Protein AF-A0A3M9YNF3-F1 (afdb_monomer)

Structure (mmCIF, N/CA/C/O backbone):
data_AF-A0A3M9YNF3-F1
#
_entry.id   AF-A0A3M9YNF3-F1
#
loop_
_atom_site.group_PDB
_atom_site.id
_atom_site.type_symbol
_atom_site.label_atom_id
_atom_site.label_alt_id
_atom_site.label_comp_id
_atom_site.label_asym_id
_atom_site.label_entity_id
_atom_site.label_seq_id
_atom_site.pdbx_PDB_ins_code
_atom_site.Cartn_x
_atom_site.Cartn_y
_atom_site.Cartn_z
_atom_site.occupancy
_atom_site.B_iso_or_equiv
_atom_site.auth_seq_id
_atom_site.auth_comp_id
_atom_site.auth_asym_id
_atom_site.auth_atom_id
_atom_site.pdbx_PDB_model_num
ATOM 1 N N . MET A 1 1 ? -78.420 5.207 16.777 1.00 39.03 1 MET A N 1
ATOM 2 C CA . MET A 1 1 ? -77.480 5.204 17.920 1.00 39.03 1 MET A CA 1
ATOM 3 C C . MET A 1 1 ? -76.062 5.401 17.390 1.00 39.03 1 MET A C 1
ATOM 5 O O . MET A 1 1 ? -75.623 4.588 16.599 1.00 39.03 1 MET A O 1
ATOM 9 N N . ARG A 1 2 ? -75.424 6.505 17.812 1.00 37.66 2 ARG A N 1
ATOM 10 C CA . ARG A 1 2 ? -73.983 6.854 17.817 1.00 37.66 2 ARG A CA 1
ATOM 11 C C . ARG A 1 2 ? -73.123 6.666 16.550 1.00 37.66 2 ARG A C 1
ATOM 13 O O . ARG A 1 2 ? -72.632 5.590 16.245 1.00 37.66 2 ARG A O 1
ATOM 20 N N . THR A 1 3 ? -72.827 7.816 15.950 1.00 47.62 3 THR A N 1
ATOM 21 C CA . THR A 1 3 ? -71.655 8.187 15.143 1.00 47.62 3 THR A CA 1
ATOM 22 C C . THR A 1 3 ? -70.343 8.192 15.949 1.00 47.62 3 THR A C 1
ATOM 24 O O . THR A 1 3 ? -70.351 8.552 17.128 1.00 47.62 3 THR A O 1
ATOM 27 N N . ARG A 1 4 ? -69.197 7.920 15.299 1.00 45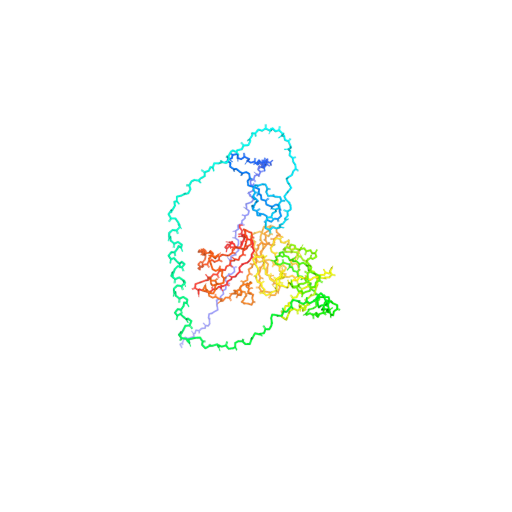.28 4 ARG A N 1
ATOM 28 C CA . ARG A 1 4 ? -67.882 8.474 15.684 1.00 45.28 4 ARG A CA 1
ATOM 29 C C . ARG A 1 4 ? -66.936 8.578 14.481 1.00 45.28 4 ARG A C 1
ATOM 31 O O . ARG A 1 4 ? -66.790 7.640 13.710 1.00 45.28 4 ARG A O 1
ATOM 38 N N . THR A 1 5 ? -66.348 9.761 14.358 1.00 50.41 5 THR A N 1
ATOM 39 C CA . THR A 1 5 ? -65.489 10.282 13.292 1.00 50.41 5 THR A CA 1
ATOM 40 C C . THR A 1 5 ? -64.011 10.302 13.694 1.00 50.41 5 THR A C 1
ATOM 42 O O . THR A 1 5 ? -63.682 10.297 14.878 1.00 50.41 5 THR A O 1
ATOM 45 N N . ASN A 1 6 ? -63.169 10.380 12.658 1.00 47.41 6 ASN A N 1
ATOM 46 C CA . ASN A 1 6 ? -61.719 10.599 12.592 1.00 47.41 6 ASN A CA 1
ATOM 47 C C . ASN A 1 6 ? -61.090 11.498 13.673 1.00 47.41 6 ASN A C 1
ATOM 49 O O . ASN A 1 6 ? -61.592 12.584 13.959 1.00 47.41 6 ASN A O 1
ATOM 53 N N . GLY A 1 7 ? -59.914 11.082 14.160 1.00 45.12 7 GLY A N 1
ATOM 54 C CA . GLY A 1 7 ? -58.980 11.890 14.946 1.00 45.12 7 GLY A CA 1
ATOM 55 C C . GLY A 1 7 ? -57.743 12.255 14.122 1.00 45.12 7 GLY A C 1
ATOM 56 O O . GLY A 1 7 ? -56.974 11.383 13.731 1.00 45.12 7 GLY A O 1
ATOM 57 N N . LYS A 1 8 ? -57.588 13.554 13.864 1.00 41.47 8 LYS A N 1
ATOM 58 C CA . LYS A 1 8 ? -56.429 14.228 13.269 1.00 41.47 8 LYS A CA 1
ATOM 59 C C . LYS A 1 8 ? -55.709 14.919 14.433 1.00 41.47 8 LYS A C 1
ATOM 61 O O . LYS A 1 8 ? -56.362 15.643 15.179 1.00 41.47 8 LYS A O 1
ATOM 66 N N . SER A 1 9 ? -54.426 14.645 14.646 1.00 55.34 9 SER A N 1
ATOM 67 C CA . SER A 1 9 ? -53.629 15.269 15.708 1.00 55.34 9 SER A CA 1
ATOM 68 C C . SER A 1 9 ? -52.920 16.511 15.173 1.00 55.34 9 SER A C 1
ATOM 70 O O . SER A 1 9 ? -52.020 16.401 14.340 1.00 55.34 9 SER A O 1
ATOM 72 N N . ASP A 1 10 ? -53.359 17.669 15.661 1.00 50.41 10 ASP A N 1
ATOM 73 C CA . ASP A 1 10 ? -52.737 18.979 15.481 1.00 50.41 10 ASP A CA 1
ATOM 74 C C . ASP A 1 10 ? -51.466 19.111 16.340 1.00 50.41 10 ASP A C 1
ATOM 76 O O . ASP A 1 10 ? -51.449 18.731 17.513 1.00 50.41 10 ASP A O 1
ATOM 80 N N . CYS A 1 11 ? -50.411 19.687 15.758 1.00 45.88 11 CYS A N 1
ATOM 81 C CA . CYS A 1 11 ? -49.215 20.139 16.465 1.00 45.88 11 CYS A CA 1
ATOM 82 C C . CYS A 1 11 ? -49.381 21.606 16.905 1.00 45.88 11 CYS A C 1
ATOM 84 O O . CYS A 1 11 ? -49.737 22.470 16.103 1.00 45.88 11 CYS A O 1
ATOM 86 N N . ASP A 1 12 ? -49.097 21.871 18.180 1.00 54.66 12 ASP A N 1
ATOM 87 C CA . ASP A 1 12 ? -49.163 23.176 18.852 1.00 54.66 12 ASP A CA 1
ATOM 88 C C . ASP A 1 12 ? -47.952 24.080 18.500 1.00 54.66 12 ASP A C 1
ATOM 90 O O . ASP A 1 12 ? -46.807 23.654 18.675 1.00 54.66 12 ASP A O 1
ATOM 94 N N . PRO A 1 13 ? -48.150 25.333 18.037 1.00 55.75 13 PRO A N 1
ATOM 95 C CA . PRO A 1 13 ? -47.072 26.262 17.701 1.00 55.75 13 PRO A CA 1
ATOM 96 C C . PRO A 1 13 ? -46.785 27.301 18.810 1.00 55.75 13 PRO A C 1
ATOM 98 O O . PRO A 1 13 ? -46.792 28.508 18.548 1.00 55.75 13 PRO A O 1
ATOM 101 N N . ARG A 1 14 ? -46.506 26.879 20.055 1.00 46.31 14 ARG A N 1
ATOM 102 C CA . ARG A 1 14 ? -46.202 27.805 21.178 1.00 46.31 14 ARG A CA 1
ATOM 103 C C . ARG A 1 14 ? -44.942 27.507 21.999 1.00 46.31 14 ARG A C 1
ATOM 105 O O . ARG A 1 14 ? -44.921 27.726 23.207 1.00 46.31 14 ARG A O 1
ATOM 112 N N . CYS A 1 15 ? -43.832 27.168 21.347 1.00 44.88 15 CYS A N 1
ATOM 113 C CA . CYS A 1 15 ? -42.503 27.261 21.969 1.00 44.88 15 CYS A CA 1
ATOM 114 C C . CYS A 1 15 ? -41.634 28.321 21.274 1.00 44.88 15 CYS A C 1
ATOM 116 O O . CYS A 1 15 ? -40.719 28.014 20.516 1.00 44.88 15 CYS A O 1
ATOM 118 N N . ARG A 1 16 ? -41.911 29.601 21.558 1.00 46.38 16 ARG A N 1
ATOM 119 C CA . ARG A 1 16 ? -40.961 30.711 21.377 1.00 46.38 16 ARG A CA 1
ATOM 120 C C . ARG A 1 16 ? -40.878 31.532 22.662 1.00 46.38 16 ARG A C 1
ATOM 122 O O . ARG A 1 16 ? -41.897 31.809 23.283 1.00 46.38 16 ARG A O 1
ATOM 129 N N . HIS A 1 17 ? -39.655 31.988 22.938 1.00 39.25 17 HIS A N 1
ATOM 130 C CA . HIS A 1 17 ? -39.221 32.985 23.928 1.00 39.25 17 HIS A CA 1
ATOM 131 C C . HIS A 1 17 ? -38.750 32.477 25.295 1.00 39.25 17 HIS A C 1
ATOM 133 O O . HIS A 1 17 ? -39.516 32.401 26.246 1.00 39.25 17 HIS A O 1
ATOM 139 N N . ARG A 1 18 ? -37.426 32.327 25.425 1.00 39.28 18 ARG A N 1
ATOM 140 C CA . ARG A 1 18 ? -36.563 33.106 26.341 1.00 39.28 18 ARG A CA 1
ATOM 141 C C . ARG A 1 18 ? -35.194 32.433 26.398 1.00 39.28 18 ARG A C 1
ATOM 143 O O . ARG A 1 18 ? -35.117 31.339 26.926 1.00 39.28 18 ARG A O 1
ATOM 150 N N . MET A 1 19 ? -34.140 33.113 25.955 1.00 37.81 19 MET A N 1
ATOM 151 C CA . MET A 1 19 ? -33.012 33.496 26.817 1.00 37.81 19 MET A CA 1
ATOM 152 C C . MET A 1 19 ? -32.267 34.653 26.147 1.00 37.81 19 MET A C 1
ATOM 154 O O . MET A 1 19 ? -31.948 34.610 24.963 1.00 37.81 19 MET A O 1
ATOM 158 N N . ARG A 1 20 ? -32.108 35.725 26.923 1.00 43.62 20 ARG A N 1
ATOM 159 C CA . ARG A 1 20 ? -31.320 36.918 26.626 1.00 43.62 20 ARG A CA 1
ATOM 160 C C . ARG A 1 20 ? -29.870 36.677 27.033 1.00 43.62 20 ARG A C 1
ATOM 162 O O . ARG A 1 20 ? -29.632 35.931 27.979 1.00 43.62 20 ARG A O 1
ATOM 169 N N . ASP A 1 21 ? -28.988 37.396 26.348 1.00 40.84 21 ASP A N 1
ATOM 170 C CA . ASP A 1 21 ? -27.753 38.024 26.822 1.00 40.84 21 ASP A CA 1
ATOM 171 C C . ASP A 1 21 ? -27.109 37.478 28.095 1.00 40.84 21 ASP A C 1
ATOM 173 O O . ASP A 1 21 ? -27.619 37.670 29.201 1.00 40.84 21 ASP A O 1
ATOM 177 N N . ARG A 1 22 ? -25.879 36.982 27.933 1.00 44.38 22 ARG A N 1
ATOM 178 C CA . ARG A 1 22 ? -24.770 37.257 28.855 1.00 44.38 22 ARG A CA 1
ATOM 179 C C . ARG A 1 22 ? -23.438 37.081 28.131 1.00 44.38 22 ARG A C 1
ATOM 181 O O . ARG A 1 22 ? -22.842 36.012 28.104 1.00 44.38 22 ARG A O 1
ATOM 188 N N . THR A 1 23 ? -22.972 38.187 27.566 1.00 46.34 23 THR A N 1
ATOM 189 C CA . THR A 1 23 ? -21.555 38.494 27.383 1.00 46.34 23 THR A CA 1
ATOM 190 C C . THR A 1 23 ? -20.845 38.431 28.736 1.00 46.34 23 THR A C 1
ATOM 192 O O . THR A 1 23 ? -21.115 39.257 29.607 1.00 46.34 23 THR A O 1
ATOM 195 N N . PHE A 1 24 ? -19.937 37.475 28.913 1.00 43.91 24 PHE A N 1
ATOM 196 C CA . PHE A 1 24 ? -18.929 37.499 29.973 1.00 43.91 24 PHE A CA 1
ATOM 197 C C . PHE A 1 24 ? -17.658 36.826 29.439 1.00 43.91 24 PHE A C 1
ATOM 199 O O . PHE A 1 24 ? -17.502 35.612 29.505 1.00 43.91 24 PHE A O 1
ATOM 206 N N . LEU A 1 25 ? -16.774 37.631 28.846 1.00 42.50 25 LEU A N 1
ATOM 207 C CA . LEU A 1 25 ? -15.399 37.242 28.537 1.00 42.50 25 LEU A CA 1
ATOM 208 C C . LEU A 1 25 ? -14.511 37.655 29.721 1.00 42.50 25 LEU A C 1
ATOM 210 O O . LEU A 1 25 ? -14.517 38.837 30.079 1.00 42.50 25 LEU A O 1
ATOM 214 N N . PRO A 1 26 ? -13.747 36.742 30.340 1.00 50.19 26 PRO A N 1
ATOM 215 C CA . PRO A 1 26 ? -12.659 37.122 31.230 1.00 50.19 26 PRO A CA 1
ATOM 216 C C . PRO A 1 26 ? -11.418 37.560 30.422 1.00 50.19 26 PRO A C 1
ATOM 218 O O . PRO A 1 26 ? -11.221 37.106 29.292 1.00 50.19 26 PRO A O 1
ATOM 221 N N . PRO A 1 27 ? -10.557 38.432 30.977 1.00 51.34 27 PRO A N 1
ATOM 222 C CA . PRO A 1 27 ? -9.338 38.871 30.307 1.00 51.34 27 PRO A CA 1
ATOM 223 C C . PRO A 1 27 ? -8.277 37.762 30.317 1.00 51.34 27 PRO A C 1
ATOM 225 O O . PRO A 1 27 ? -7.813 37.336 31.377 1.00 51.34 27 PRO A O 1
ATOM 228 N N . PHE A 1 28 ? -7.852 37.331 29.129 1.00 40.28 28 PHE A N 1
ATOM 229 C CA . PHE A 1 28 ? -6.679 36.480 28.965 1.00 40.28 28 PHE A CA 1
ATOM 230 C C . PHE A 1 28 ? -5.415 37.278 29.305 1.00 40.28 28 PHE A C 1
ATOM 232 O O . PHE A 1 28 ? -5.045 38.235 28.625 1.00 40.28 28 PHE A O 1
ATOM 239 N N . ARG A 1 29 ? -4.758 36.881 30.398 1.00 40.94 29 ARG A N 1
ATOM 240 C CA . ARG A 1 29 ? -3.384 37.273 30.711 1.00 40.94 29 ARG A CA 1
ATOM 241 C C . ARG A 1 29 ? -2.439 36.554 29.752 1.00 40.94 29 ARG A C 1
ATOM 243 O O . ARG A 1 29 ? -2.431 35.329 29.698 1.00 40.94 29 ARG A O 1
ATOM 250 N N . ASN A 1 30 ? -1.617 37.342 29.067 1.00 42.09 30 ASN A N 1
ATOM 251 C CA . ASN A 1 30 ? -0.435 36.895 28.341 1.00 42.09 30 ASN A CA 1
ATOM 252 C C . ASN A 1 30 ? 0.502 36.126 29.283 1.00 42.09 30 ASN A C 1
ATOM 254 O O . ASN A 1 30 ? 1.102 36.721 30.179 1.00 42.09 30 ASN A O 1
ATOM 258 N N . LEU A 1 31 ? 0.639 34.821 29.062 1.00 40.97 31 LEU A N 1
ATOM 259 C CA . LEU A 1 31 ? 1.761 34.036 29.561 1.00 40.97 31 LEU A CA 1
ATOM 260 C C . LEU A 1 31 ? 2.739 33.858 28.400 1.00 40.97 31 LEU A C 1
ATOM 262 O O . LEU A 1 31 ? 2.450 33.170 27.424 1.00 40.97 31 LEU A O 1
ATOM 266 N N . HIS A 1 32 ? 3.881 34.537 28.513 1.00 40.81 32 HIS A N 1
ATOM 267 C CA . HIS A 1 32 ? 5.109 34.188 27.809 1.00 40.81 32 HIS A CA 1
ATOM 268 C C . HIS A 1 32 ? 5.424 32.714 28.090 1.00 40.81 32 HIS A C 1
ATOM 270 O O . HIS A 1 32 ? 5.673 32.343 29.236 1.00 40.81 32 HIS A O 1
ATOM 276 N N . LEU A 1 33 ? 5.394 31.888 27.048 1.00 41.50 33 LEU A N 1
ATOM 277 C CA . LEU A 1 33 ? 5.997 30.563 27.053 1.00 41.50 33 LEU A CA 1
ATOM 278 C C . LEU A 1 33 ? 7.377 30.703 26.423 1.00 41.50 33 LEU A C 1
ATOM 280 O O . LEU A 1 33 ? 7.518 30.831 25.207 1.00 41.50 33 LEU A O 1
ATOM 284 N N . ASP A 1 34 ? 8.378 30.735 27.297 1.00 35.84 34 ASP A N 1
ATOM 285 C CA . ASP A 1 34 ? 9.779 30.681 26.926 1.00 35.84 34 ASP A CA 1
ATOM 286 C C . ASP A 1 34 ? 10.080 29.355 26.224 1.00 35.84 34 ASP A C 1
ATOM 288 O O . ASP A 1 34 ? 9.856 28.254 26.731 1.00 35.84 34 ASP A O 1
ATOM 292 N N . ASN A 1 35 ? 10.597 29.509 25.013 1.00 40.53 35 ASN A N 1
ATOM 293 C CA . ASN A 1 35 ? 11.050 28.465 24.121 1.00 40.53 35 ASN A CA 1
ATOM 294 C C . ASN A 1 35 ? 12.406 27.939 24.625 1.00 40.53 35 ASN A C 1
ATOM 296 O O . ASN A 1 35 ? 13.449 28.534 24.353 1.00 40.53 35 ASN A O 1
ATOM 300 N N . SER A 1 36 ? 12.404 26.857 25.407 1.00 36.84 36 SER A N 1
ATOM 301 C CA . SER A 1 36 ? 13.637 26.188 25.840 1.00 36.84 36 SER A CA 1
ATOM 302 C C . SER A 1 36 ? 13.418 24.692 26.063 1.00 36.84 36 SER A C 1
ATOM 304 O O . SER A 1 36 ? 13.223 24.230 27.182 1.00 36.84 36 SER A O 1
ATOM 306 N N . TYR A 1 37 ? 13.479 23.921 24.976 1.00 33.94 37 TYR A N 1
ATOM 307 C CA . TYR A 1 37 ? 13.760 22.484 25.027 1.00 33.94 37 TYR A CA 1
ATOM 308 C C . TYR A 1 37 ? 14.771 22.117 23.936 1.00 33.94 37 TYR A C 1
ATOM 310 O O . TYR A 1 37 ? 14.477 21.424 22.973 1.00 33.94 37 TYR A O 1
ATOM 318 N N . ASN A 1 38 ? 16.002 22.589 24.122 1.00 45.31 38 ASN A N 1
ATOM 319 C CA . ASN A 1 38 ? 17.195 21.937 23.598 1.00 45.31 38 ASN A CA 1
ATOM 320 C C . ASN A 1 38 ? 18.038 21.544 24.804 1.00 45.31 38 ASN A C 1
ATOM 322 O O . ASN A 1 38 ? 18.773 22.371 25.328 1.00 45.31 38 ASN A O 1
ATOM 326 N N . ASN A 1 39 ? 17.919 20.298 25.260 1.00 38.56 39 ASN A N 1
ATOM 327 C CA . ASN A 1 39 ? 18.961 19.667 26.062 1.00 38.56 39 ASN A CA 1
ATOM 328 C C . ASN A 1 39 ? 18.950 18.159 25.830 1.00 38.56 39 ASN A C 1
ATOM 330 O O . ASN A 1 39 ? 18.210 17.390 26.444 1.00 38.56 39 ASN A O 1
ATOM 334 N N . VAL A 1 40 ? 19.832 17.762 24.914 1.00 37.50 40 VAL A N 1
ATOM 335 C CA . VAL A 1 40 ? 20.383 16.417 24.802 1.00 37.50 40 VAL A CA 1
ATOM 336 C C . VAL A 1 40 ? 20.981 16.064 26.158 1.00 37.50 40 VAL A C 1
ATOM 338 O O . VAL A 1 40 ? 22.068 16.513 26.520 1.00 37.50 40 VAL A O 1
ATOM 341 N N . THR A 1 41 ? 20.256 15.262 26.930 1.00 37.41 41 THR A N 1
ATOM 342 C CA . THR A 1 41 ? 20.799 14.675 28.150 1.00 37.41 41 THR A CA 1
ATOM 343 C C . THR A 1 41 ? 21.679 13.501 27.728 1.00 37.41 41 THR A C 1
ATOM 345 O O . THR A 1 41 ? 21.213 12.377 27.563 1.00 37.41 41 THR A O 1
ATOM 348 N N . GLN A 1 42 ? 22.968 13.769 27.510 1.00 46.62 42 GLN A N 1
ATOM 349 C CA . GLN A 1 42 ? 23.999 12.734 27.437 1.00 46.62 42 GLN A CA 1
ATOM 350 C C . GLN A 1 42 ? 24.168 12.116 28.831 1.00 46.62 42 GLN A C 1
ATOM 352 O O . GLN A 1 42 ? 24.998 12.549 29.631 1.00 46.62 42 GLN A O 1
ATOM 357 N N . GLN A 1 43 ? 23.377 11.087 29.131 1.00 39.16 43 GLN A N 1
ATOM 358 C CA . GLN A 1 43 ? 23.676 10.195 30.244 1.00 39.16 43 GLN A CA 1
ATOM 359 C C . GLN A 1 43 ? 24.794 9.239 29.825 1.00 39.16 43 GLN A C 1
ATOM 361 O O . GLN A 1 43 ? 24.622 8.361 28.981 1.00 39.16 43 GLN A O 1
ATOM 366 N N . ARG A 1 44 ? 25.968 9.434 30.432 1.00 44.50 44 ARG A N 1
ATOM 367 C CA . ARG A 1 44 ? 27.049 8.448 30.444 1.00 44.50 44 ARG A CA 1
ATOM 368 C C . ARG A 1 44 ? 26.599 7.239 31.261 1.00 44.50 44 ARG A C 1
ATOM 370 O O . ARG A 1 44 ? 26.525 7.320 32.483 1.00 44.50 44 ARG A O 1
ATOM 377 N N . ILE A 1 45 ? 26.393 6.115 30.588 1.00 45.25 45 ILE A N 1
ATOM 378 C CA . ILE A 1 45 ? 26.439 4.782 31.190 1.00 45.25 45 ILE A CA 1
ATOM 379 C C . ILE A 1 45 ? 27.560 4.039 30.464 1.00 45.25 45 ILE A C 1
ATOM 381 O O . ILE A 1 45 ? 27.620 4.031 29.237 1.00 45.25 45 ILE A O 1
ATOM 385 N N . GLY A 1 46 ? 28.516 3.509 31.226 1.00 48.00 46 GLY A N 1
ATOM 386 C CA . GLY A 1 46 ? 29.646 2.767 30.682 1.00 48.00 46 GLY A CA 1
ATOM 387 C C . GLY A 1 46 ? 29.190 1.510 29.941 1.00 48.00 46 GLY A C 1
ATOM 388 O O . GLY A 1 46 ? 28.446 0.707 30.495 1.00 48.00 46 GLY A O 1
ATOM 389 N N . GLY A 1 47 ? 29.679 1.344 28.710 1.00 48.19 47 GLY A N 1
ATOM 390 C CA . GLY A 1 47 ? 29.520 0.135 27.898 1.00 48.19 47 GLY A CA 1
ATOM 391 C C . GLY A 1 47 ? 29.278 0.461 26.425 1.00 48.19 47 GLY A C 1
ATOM 392 O O . GLY A 1 47 ? 28.155 0.788 26.083 1.00 48.19 47 GLY A O 1
ATOM 393 N N . GLY A 1 48 ? 30.332 0.381 25.597 1.00 51.31 48 GLY A N 1
ATOM 394 C CA . GLY A 1 48 ? 30.322 0.336 24.119 1.00 51.31 48 GLY A CA 1
ATOM 395 C C . GLY A 1 48 ? 29.437 1.353 23.384 1.00 51.31 48 GLY A C 1
ATOM 396 O O . GLY A 1 48 ? 28.214 1.252 23.400 1.00 51.31 48 GLY A O 1
ATOM 397 N N . VAL A 1 49 ? 30.030 2.303 22.650 1.00 57.22 49 VAL A N 1
ATOM 398 C CA . VAL A 1 49 ? 29.254 3.160 21.733 1.00 57.22 49 VAL A CA 1
ATOM 399 C C . VAL A 1 49 ? 28.712 2.282 20.602 1.00 57.22 49 VAL A C 1
ATOM 401 O O . VAL A 1 49 ? 29.410 1.995 19.632 1.00 57.22 49 VAL A O 1
ATOM 404 N N . MET A 1 50 ? 27.462 1.845 20.733 1.00 76.38 50 MET A N 1
ATOM 405 C CA . MET A 1 50 ? 26.752 1.130 19.679 1.00 76.38 50 MET A CA 1
ATOM 406 C C . MET A 1 50 ? 26.416 2.126 18.569 1.00 76.38 50 MET A C 1
ATOM 408 O O . MET A 1 50 ? 25.578 3.009 18.740 1.00 76.38 50 MET A O 1
ATOM 412 N N . ALA A 1 51 ? 27.105 2.014 17.436 1.00 81.88 51 ALA A N 1
ATOM 413 C CA . ALA A 1 51 ? 26.811 2.815 16.255 1.00 81.88 51 ALA A CA 1
ATOM 414 C C . ALA A 1 51 ? 25.693 2.154 15.437 1.00 81.88 51 ALA A C 1
ATOM 416 O O . ALA A 1 51 ? 25.610 0.931 15.369 1.00 81.88 51 ALA A O 1
ATOM 417 N N . PHE A 1 52 ? 24.864 2.951 14.767 1.00 87.81 52 PHE A N 1
ATOM 418 C CA . PHE A 1 52 ? 23.843 2.471 13.833 1.00 87.81 52 PHE A CA 1
ATOM 419 C C . PHE A 1 52 ? 24.137 2.994 12.427 1.00 87.81 52 PHE A C 1
ATOM 421 O O . PHE A 1 52 ? 24.750 4.047 12.244 1.00 87.81 52 PHE A O 1
ATOM 428 N N . CYS A 1 53 ? 23.741 2.239 11.407 1.00 89.19 53 CYS A N 1
ATOM 429 C CA . CYS A 1 53 ? 23.928 2.637 10.022 1.00 89.19 53 CYS A CA 1
ATOM 430 C C . CYS A 1 53 ? 23.010 3.813 9.679 1.00 89.19 53 CYS A C 1
ATOM 432 O O . CYS A 1 53 ? 21.795 3.651 9.660 1.00 89.19 53 CYS A O 1
ATOM 434 N N . GLY A 1 54 ? 23.580 4.954 9.285 1.00 82.56 54 GLY A N 1
ATOM 435 C CA . GLY A 1 54 ? 22.800 6.132 8.883 1.00 82.56 54 GLY A CA 1
ATOM 436 C C . GLY A 1 54 ? 21.928 5.953 7.632 1.00 82.56 54 GLY A C 1
ATOM 437 O O . GLY A 1 54 ? 21.107 6.815 7.354 1.00 82.56 54 GLY A O 1
ATOM 438 N N . LYS A 1 55 ? 22.086 4.853 6.876 1.00 86.62 55 LYS A N 1
ATOM 439 C CA . LYS A 1 55 ? 21.252 4.556 5.697 1.00 86.62 55 LYS A CA 1
ATOM 440 C C . LYS A 1 55 ? 20.093 3.599 5.988 1.00 86.62 55 LYS A C 1
ATOM 442 O O . LYS A 1 55 ? 19.027 3.775 5.422 1.00 86.62 55 LYS A O 1
ATOM 447 N N . CYS A 1 56 ? 20.304 2.560 6.798 1.00 89.56 56 CYS A N 1
ATOM 448 C CA . CYS A 1 56 ? 19.297 1.505 7.010 1.00 89.56 56 CYS A CA 1
ATOM 449 C C . CYS A 1 56 ? 18.921 1.269 8.479 1.00 89.56 56 CYS A C 1
ATOM 451 O O . CYS A 1 56 ? 18.155 0.359 8.764 1.00 89.56 56 CYS A O 1
ATOM 453 N N . GLY A 1 57 ? 19.497 2.019 9.422 1.00 88.00 57 GLY A N 1
ATOM 454 C CA . GLY A 1 57 ? 19.203 1.897 10.852 1.00 88.00 57 GLY A CA 1
ATOM 455 C C . GLY A 1 57 ? 19.784 0.657 11.539 1.00 88.00 57 GLY A C 1
ATOM 456 O O . GLY A 1 57 ? 19.741 0.576 12.760 1.00 88.00 57 GLY A O 1
ATOM 457 N N . GLN A 1 58 ? 20.377 -0.291 10.804 1.00 90.75 58 GLN A N 1
ATOM 458 C CA . GLN A 1 58 ? 20.945 -1.504 11.399 1.00 90.75 58 GLN A CA 1
ATOM 459 C C . GLN A 1 58 ? 22.117 -1.187 12.341 1.00 90.75 58 GLN A C 1
ATOM 461 O O . GLN A 1 58 ? 23.004 -0.404 11.987 1.00 90.75 58 GLN A O 1
ATOM 466 N N . GLN A 1 59 ? 22.170 -1.855 13.497 1.00 90.31 59 GLN A N 1
ATOM 467 C CA . GLN A 1 59 ? 23.301 -1.771 14.423 1.00 90.31 59 GLN A CA 1
ATOM 468 C C . GLN A 1 59 ? 24.605 -2.204 13.736 1.00 90.31 59 GLN A C 1
ATOM 470 O O . GLN A 1 59 ? 24.675 -3.226 13.048 1.00 90.31 59 GLN A O 1
ATOM 475 N N . LEU A 1 60 ? 25.642 -1.393 13.901 1.00 89.50 60 LEU A N 1
ATOM 476 C CA . LEU A 1 60 ? 26.979 -1.629 13.388 1.00 89.50 60 LEU A CA 1
ATOM 477 C C . LEU A 1 60 ? 27.833 -2.245 14.490 1.00 89.50 60 LEU A C 1
ATOM 479 O O . LEU A 1 60 ? 27.863 -1.763 15.620 1.00 89.50 60 LEU A O 1
ATOM 483 N N . ASN A 1 61 ? 28.582 -3.283 14.130 1.00 86.19 61 ASN A N 1
ATOM 484 C CA . ASN A 1 61 ? 29.623 -3.809 15.004 1.00 86.19 61 ASN A CA 1
ATOM 485 C C . ASN A 1 61 ? 30.727 -2.754 15.178 1.00 86.19 61 ASN A C 1
ATOM 487 O O . ASN A 1 61 ? 31.041 -2.027 14.228 1.00 86.19 61 ASN A O 1
ATOM 491 N N . GLU A 1 62 ? 31.350 -2.707 16.356 1.00 83.94 62 GLU A N 1
ATOM 492 C CA . GLU A 1 62 ? 32.487 -1.819 16.614 1.00 83.94 62 GLU A CA 1
ATOM 493 C C . GLU A 1 62 ? 33.572 -2.003 15.535 1.00 83.94 62 GLU A C 1
ATOM 495 O O . GLU A 1 62 ? 33.996 -3.116 15.220 1.00 83.94 62 GLU A O 1
ATOM 500 N N . GLY A 1 63 ? 33.979 -0.897 14.904 1.00 82.12 63 GLY A N 1
ATOM 501 C CA . GLY A 1 63 ? 34.981 -0.898 13.833 1.00 82.12 63 GLY A CA 1
ATOM 502 C C . GLY A 1 63 ? 34.506 -1.389 12.455 1.00 82.12 63 GLY A C 1
ATOM 503 O O . GLY A 1 63 ? 35.331 -1.497 11.542 1.00 82.12 63 GLY A O 1
ATOM 504 N N . ALA A 1 64 ? 33.212 -1.671 12.250 1.00 82.88 64 ALA A N 1
ATOM 505 C CA . ALA A 1 64 ? 32.682 -2.027 10.933 1.00 82.88 64 ALA A CA 1
ATOM 506 C C . ALA A 1 64 ? 32.893 -0.875 9.942 1.00 82.88 64 ALA A C 1
ATOM 508 O O . ALA A 1 64 ? 32.380 0.213 10.173 1.00 82.88 64 ALA A O 1
ATOM 509 N N . ARG A 1 65 ? 33.620 -1.117 8.838 1.00 88.94 65 ARG A N 1
ATOM 510 C CA . ARG A 1 65 ? 33.859 -0.138 7.750 1.00 88.94 65 ARG A CA 1
ATOM 511 C C . ARG A 1 65 ? 32.700 -0.019 6.759 1.00 88.94 65 ARG A C 1
ATOM 513 O O . ARG A 1 65 ? 32.630 0.950 6.015 1.00 88.94 65 ARG A O 1
ATOM 520 N N . PHE A 1 66 ? 31.814 -1.011 6.744 1.00 91.00 66 PHE A N 1
ATOM 521 C CA . PHE A 1 66 ? 30.634 -1.077 5.887 1.00 91.00 66 PHE A CA 1
ATOM 522 C C . PHE A 1 66 ? 29.477 -1.688 6.677 1.00 91.00 66 PHE A C 1
ATOM 524 O O . PHE A 1 66 ? 29.688 -2.582 7.504 1.00 91.00 66 PHE A O 1
ATOM 531 N N . CYS A 1 67 ? 28.252 -1.231 6.422 1.00 90.62 67 CYS A N 1
ATOM 532 C CA . CYS A 1 67 ? 27.061 -1.860 6.980 1.00 90.62 67 CYS A CA 1
ATOM 533 C C . CYS A 1 67 ? 26.847 -3.241 6.349 1.00 90.62 67 CYS A C 1
ATOM 53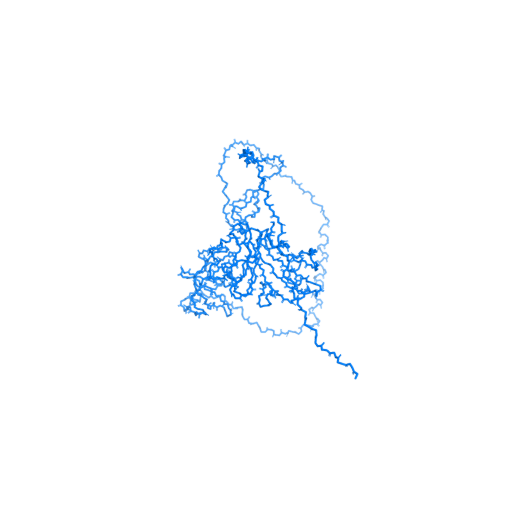5 O O . CYS A 1 67 ? 26.775 -3.359 5.130 1.00 90.62 67 CYS A O 1
ATOM 537 N N . ARG A 1 68 ? 26.685 -4.283 7.171 1.00 87.69 68 ARG A N 1
ATOM 538 C CA . ARG A 1 68 ? 26.422 -5.648 6.680 1.00 87.69 68 ARG A CA 1
ATOM 539 C C . ARG A 1 68 ? 25.040 -5.817 6.049 1.00 87.69 68 ARG A C 1
ATOM 541 O O . ARG A 1 68 ? 24.866 -6.731 5.259 1.00 87.69 68 ARG A O 1
ATOM 548 N N . SER A 1 69 ? 24.084 -4.959 6.407 1.00 91.12 69 SER A N 1
ATOM 549 C CA . SER A 1 69 ? 22.716 -5.022 5.884 1.00 91.12 69 SER A CA 1
ATOM 550 C C . SER A 1 69 ? 22.593 -4.320 4.526 1.00 91.12 69 SER A C 1
ATOM 552 O O . SER A 1 69 ? 22.063 -4.892 3.583 1.00 91.12 69 SER A O 1
ATOM 554 N N . CYS A 1 70 ? 23.149 -3.109 4.383 1.00 89.88 70 CYS A N 1
ATOM 555 C CA . CYS A 1 70 ? 22.953 -2.291 3.176 1.00 89.88 70 CYS A CA 1
ATOM 556 C C . CYS A 1 70 ? 24.235 -1.929 2.401 1.00 89.88 70 CYS A C 1
ATOM 558 O O . CYS A 1 70 ? 24.174 -1.142 1.456 1.00 89.88 70 CYS A O 1
ATOM 560 N N . GLY A 1 71 ? 25.408 -2.412 2.826 1.00 88.12 71 GLY A N 1
ATOM 561 C CA . GLY A 1 71 ? 26.696 -2.217 2.141 1.00 88.12 71 GLY A CA 1
ATOM 562 C C . GLY A 1 71 ? 27.299 -0.809 2.219 1.00 88.12 71 GLY A C 1
ATOM 563 O O . GLY A 1 71 ? 28.373 -0.568 1.677 1.00 88.12 71 GLY A O 1
ATOM 564 N N . THR A 1 72 ? 26.644 0.140 2.893 1.00 90.81 72 THR A N 1
ATOM 565 C CA . THR A 1 72 ? 27.085 1.549 2.906 1.00 90.81 72 THR A CA 1
ATOM 566 C C . THR A 1 72 ? 28.345 1.730 3.760 1.00 90.81 72 THR A C 1
ATOM 568 O O . THR A 1 72 ? 28.372 1.205 4.880 1.00 90.81 72 THR A O 1
ATOM 571 N N . PRO A 1 73 ? 29.382 2.448 3.276 1.00 86.88 73 PRO A N 1
ATOM 572 C CA . PRO A 1 73 ? 30.590 2.712 4.050 1.00 86.88 73 PRO A CA 1
ATOM 573 C C . PRO A 1 73 ? 30.272 3.548 5.289 1.00 86.88 73 PRO A C 1
ATOM 575 O O . PRO A 1 73 ? 29.499 4.503 5.238 1.00 86.88 73 PRO A O 1
ATOM 578 N N . THR A 1 74 ? 30.870 3.185 6.416 1.00 81.75 74 THR A N 1
ATOM 579 C CA . THR A 1 74 ? 30.720 3.913 7.674 1.00 81.75 74 THR A CA 1
ATOM 580 C C . THR A 1 74 ? 31.778 5.015 7.717 1.00 81.75 74 THR A C 1
ATOM 582 O O . THR A 1 74 ? 32.976 4.785 7.528 1.00 81.75 74 THR A O 1
ATOM 585 N N . ALA A 1 75 ? 31.340 6.256 7.911 1.00 67.62 75 ALA A N 1
ATOM 586 C CA . ALA A 1 75 ? 32.218 7.417 7.918 1.00 67.62 75 ALA A CA 1
ATOM 587 C C . ALA A 1 75 ? 32.981 7.517 9.251 1.00 67.62 75 ALA A C 1
ATOM 589 O O . ALA A 1 75 ? 32.673 8.358 10.087 1.00 67.62 75 ALA A O 1
ATOM 590 N N . HIS A 1 76 ? 33.980 6.658 9.474 1.00 53.91 76 HIS A N 1
ATOM 591 C CA . HIS A 1 76 ? 34.913 6.838 10.589 1.00 53.91 76 HIS A CA 1
ATOM 592 C C . HIS A 1 76 ? 36.381 6.631 10.194 1.00 53.91 76 HIS A C 1
ATOM 594 O O . HIS A 1 76 ? 36.958 5.553 10.319 1.00 53.91 76 HIS A O 1
ATOM 600 N N . ARG A 1 77 ? 37.001 7.741 9.780 1.00 44.09 77 ARG A N 1
ATOM 601 C CA . ARG A 1 77 ? 38.384 8.158 10.082 1.00 44.09 77 ARG A CA 1
ATOM 602 C C . ARG A 1 77 ? 38.356 9.695 10.146 1.00 44.09 77 ARG A C 1
ATOM 604 O O . ARG A 1 77 ? 37.733 10.291 9.284 1.00 44.09 77 ARG A O 1
ATOM 611 N N . ALA A 1 78 ? 38.963 10.408 11.089 1.00 40.75 78 ALA A N 1
ATOM 612 C CA . ALA A 1 78 ? 39.892 10.066 12.156 1.00 40.75 78 ALA A CA 1
ATOM 613 C C . ALA A 1 78 ? 39.906 11.210 13.191 1.00 40.75 78 ALA A C 1
ATOM 615 O O . ALA A 1 78 ? 39.765 12.3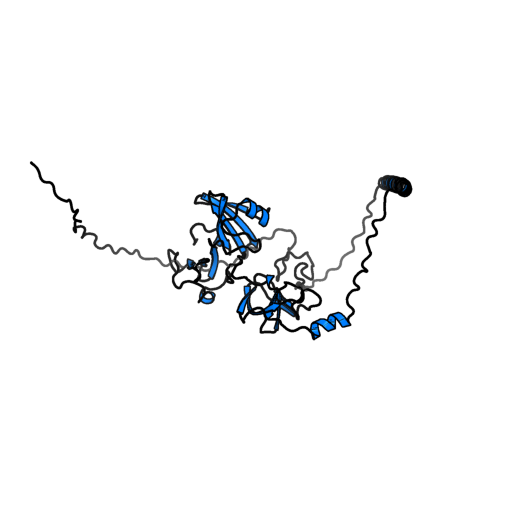64 12.800 1.00 40.75 78 ALA A O 1
ATOM 616 N N . THR A 1 79 ? 40.227 10.908 14.451 1.00 34.28 79 THR A N 1
ATOM 617 C CA . THR A 1 79 ? 41.158 11.763 15.201 1.00 34.28 79 THR A CA 1
ATOM 618 C C . THR A 1 79 ? 42.234 10.867 15.788 1.00 34.28 79 THR A C 1
ATOM 620 O O . THR A 1 79 ? 41.985 9.999 16.620 1.00 34.28 79 THR A O 1
ATOM 623 N N . THR A 1 80 ? 43.433 11.048 15.260 1.00 41.12 80 THR A N 1
ATOM 624 C CA . THR A 1 80 ? 44.688 10.428 15.656 1.00 41.12 80 THR A CA 1
ATOM 625 C C . THR A 1 80 ? 45.135 10.994 17.006 1.00 41.12 80 THR A C 1
ATOM 627 O O . THR A 1 80 ? 45.280 12.205 17.135 1.00 41.12 80 THR A O 1
ATOM 630 N N . ALA A 1 81 ? 45.443 10.137 17.976 1.00 33.12 81 ALA A N 1
ATOM 631 C CA . ALA A 1 81 ? 46.481 10.404 18.968 1.00 33.12 81 ALA A CA 1
ATOM 632 C C . ALA A 1 81 ? 47.176 9.079 19.300 1.00 33.12 81 ALA A C 1
ATOM 634 O O . ALA A 1 81 ? 46.546 8.072 19.612 1.00 33.12 81 ALA A O 1
ATOM 635 N N . HIS A 1 82 ? 48.486 9.089 19.103 1.00 40.19 82 HIS A N 1
ATOM 636 C CA . HIS A 1 82 ? 49.403 7.962 19.073 1.00 40.19 82 HIS A CA 1
ATOM 637 C C . HIS A 1 82 ? 49.940 7.696 20.488 1.00 40.19 82 HIS A C 1
ATOM 639 O O . HIS A 1 82 ? 50.522 8.600 21.080 1.00 40.19 82 HIS A O 1
ATOM 645 N N . VAL A 1 83 ? 49.787 6.477 21.015 1.00 43.44 83 VAL A N 1
ATOM 646 C CA . VAL A 1 83 ? 50.556 5.972 22.171 1.00 43.44 83 VAL A CA 1
ATOM 647 C C . VAL A 1 83 ? 50.871 4.490 21.918 1.00 43.44 83 VAL A C 1
ATOM 649 O O . VAL A 1 83 ? 49.932 3.712 21.743 1.00 43.44 83 VAL A O 1
ATOM 652 N N . PRO A 1 84 ? 52.147 4.062 21.857 1.00 59.09 84 PRO A N 1
ATOM 653 C CA . PRO A 1 84 ? 52.497 2.662 21.633 1.00 59.09 84 PRO A CA 1
ATOM 654 C C . PRO A 1 84 ? 52.856 1.956 22.949 1.00 59.09 84 PRO A C 1
ATOM 656 O O . PRO A 1 84 ? 53.812 2.363 23.604 1.00 59.09 84 PRO A O 1
ATOM 659 N N . THR A 1 85 ? 52.152 0.878 23.333 1.00 42.59 85 THR A N 1
ATOM 660 C CA . THR A 1 85 ? 52.652 -0.185 24.252 1.00 42.59 85 THR A CA 1
ATOM 661 C C . THR A 1 85 ? 51.722 -1.429 24.254 1.00 42.59 85 THR A C 1
ATOM 663 O O . THR A 1 85 ? 50.621 -1.342 23.719 1.00 42.59 85 THR A O 1
ATOM 666 N N . PRO A 1 86 ? 52.131 -2.596 24.807 1.00 51.81 86 PRO A N 1
ATOM 667 C CA . PRO A 1 86 ? 52.768 -3.716 24.113 1.00 51.81 86 PRO A CA 1
ATOM 668 C C . PRO A 1 86 ? 51.853 -4.953 23.910 1.00 51.81 86 PRO A C 1
ATOM 670 O O . PRO A 1 86 ? 50.726 -5.020 24.392 1.00 51.81 86 PRO A O 1
ATOM 673 N N . LEU A 1 87 ? 52.385 -5.941 23.176 1.00 46.69 87 LEU A N 1
ATOM 674 C CA . LEU A 1 87 ? 51.745 -7.187 22.724 1.00 46.69 87 LEU A CA 1
ATOM 675 C C . LEU A 1 87 ? 51.144 -8.073 23.841 1.00 46.69 87 LEU A C 1
ATOM 677 O O . LEU A 1 87 ? 51.824 -8.324 24.838 1.00 46.69 87 LEU A O 1
ATOM 681 N N . PRO A 1 88 ? 49.955 -8.677 23.626 1.00 54.56 88 PRO A N 1
ATOM 682 C CA . PRO A 1 88 ? 49.463 -9.769 24.455 1.00 54.56 88 PRO A CA 1
ATOM 683 C C . PRO A 1 88 ? 50.062 -11.123 24.040 1.00 54.56 88 PRO A C 1
ATOM 685 O O . PRO A 1 88 ? 50.152 -11.480 22.864 1.00 54.56 88 PRO A O 1
ATOM 688 N N . THR A 1 89 ? 50.454 -11.887 25.054 1.00 44.94 89 THR A N 1
ATOM 689 C CA . THR A 1 89 ? 50.921 -13.273 25.006 1.00 44.94 89 THR A CA 1
ATOM 690 C C . THR A 1 89 ? 49.760 -14.247 24.776 1.00 44.94 89 THR A C 1
ATOM 692 O O . THR A 1 89 ? 48.711 -14.158 25.412 1.00 44.94 89 THR A O 1
ATOM 695 N N . PHE A 1 90 ? 49.953 -15.222 23.882 1.00 47.03 90 PHE A N 1
ATOM 696 C CA . PHE A 1 90 ? 49.020 -16.333 23.679 1.00 47.03 90 PHE A CA 1
ATOM 697 C C . PHE A 1 90 ? 49.065 -17.303 24.870 1.00 47.03 90 PHE A C 1
ATOM 699 O O . PHE A 1 90 ? 50.112 -17.886 25.160 1.00 47.03 90 PHE A O 1
ATOM 706 N N . SER A 1 91 ? 47.926 -17.516 25.536 1.00 51.81 91 SER A N 1
ATOM 707 C CA . SER A 1 91 ? 47.773 -18.547 26.566 1.00 51.81 91 SER A CA 1
ATOM 708 C C . SER A 1 91 ? 47.322 -19.877 25.945 1.00 51.81 91 SER A C 1
ATOM 710 O O . SER A 1 91 ? 46.399 -19.961 25.136 1.00 51.81 91 SER A O 1
ATOM 712 N N . LYS A 1 92 ? 48.039 -20.943 26.304 1.00 44.56 92 LYS A N 1
ATOM 713 C CA . LYS A 1 92 ? 47.864 -22.312 25.809 1.00 44.56 92 LYS A CA 1
ATOM 714 C C . LYS A 1 92 ? 46.772 -23.018 26.623 1.00 44.56 92 LYS A C 1
ATOM 716 O O . LYS A 1 92 ? 47.006 -23.375 27.775 1.00 44.56 92 LYS A O 1
ATOM 721 N N . SER A 1 93 ? 45.597 -23.236 26.029 1.00 47.25 93 SER A N 1
ATOM 722 C CA . SER A 1 93 ? 44.517 -24.035 26.632 1.00 47.25 93 SER A CA 1
ATOM 723 C C . SER A 1 93 ? 44.761 -25.536 26.422 1.00 47.25 93 SER A C 1
ATOM 725 O O . SER A 1 93 ? 45.080 -25.989 25.324 1.00 47.25 93 SER A O 1
ATOM 727 N N . ARG A 1 94 ? 44.659 -26.300 27.513 1.00 49.88 94 ARG A N 1
ATOM 728 C CA . ARG A 1 94 ? 45.009 -27.720 27.653 1.00 49.88 94 ARG A CA 1
ATOM 729 C C . ARG A 1 94 ? 43.740 -28.567 27.480 1.00 49.88 94 ARG A C 1
ATOM 731 O O . ARG A 1 94 ? 42.894 -28.565 28.369 1.00 49.88 94 ARG A O 1
ATOM 738 N N . SER A 1 95 ? 43.595 -29.289 26.366 1.00 45.75 95 SER A N 1
ATOM 739 C CA . SER A 1 95 ? 42.466 -30.205 26.132 1.00 45.75 95 SER A CA 1
ATOM 740 C C . SER A 1 95 ? 42.772 -31.629 26.623 1.00 45.75 95 SER A C 1
ATOM 742 O O . SER A 1 95 ? 43.888 -32.134 26.502 1.00 45.75 95 SER A O 1
ATOM 744 N N . SER A 1 96 ? 41.773 -32.254 27.251 1.00 56.62 96 SER A N 1
ATOM 745 C CA . SER A 1 96 ? 41.837 -33.592 27.859 1.00 56.62 96 SER A CA 1
ATOM 746 C C . SER A 1 96 ? 41.520 -34.715 26.845 1.00 56.62 96 SER A C 1
ATOM 748 O O . SER A 1 96 ? 40.795 -34.472 25.880 1.00 56.62 96 SER A O 1
ATOM 750 N N . PRO A 1 97 ? 42.012 -35.958 27.033 1.00 47.28 97 PRO A N 1
ATOM 751 C CA . PRO A 1 97 ? 42.082 -36.963 25.964 1.00 47.28 97 PRO A CA 1
ATOM 752 C C . PRO A 1 97 ? 40.846 -37.882 25.831 1.00 47.28 97 PRO A C 1
ATOM 754 O O . PRO A 1 97 ? 40.955 -38.987 25.310 1.00 47.28 97 PRO A O 1
ATOM 757 N N . ARG A 1 98 ? 39.648 -37.475 26.274 1.00 51.47 98 ARG A N 1
ATOM 758 C CA . ARG A 1 98 ? 38.461 -38.366 26.266 1.00 51.47 98 ARG A CA 1
ATOM 759 C C . ARG A 1 98 ? 37.662 -38.403 24.951 1.00 51.47 98 ARG A C 1
ATOM 761 O O . ARG A 1 98 ? 36.695 -39.147 24.866 1.00 51.47 98 ARG A O 1
ATOM 768 N N . LEU A 1 99 ? 38.067 -37.655 23.922 1.00 54.41 99 LEU A N 1
ATOM 769 C CA . LEU A 1 99 ? 37.294 -37.483 22.677 1.00 54.41 99 LEU A CA 1
ATOM 770 C C . LEU A 1 99 ? 37.724 -38.390 21.504 1.00 54.41 99 LEU A C 1
ATOM 772 O O . LEU A 1 99 ? 37.040 -38.428 20.489 1.00 54.41 99 LEU A O 1
ATOM 776 N N . LEU A 1 100 ? 38.819 -39.150 21.630 1.00 54.19 100 LEU A N 1
ATOM 777 C CA . LEU A 1 100 ? 39.324 -39.999 20.535 1.00 54.19 100 LEU A CA 1
ATOM 778 C C . LEU A 1 100 ? 38.776 -41.437 20.539 1.00 54.19 100 LEU A C 1
ATOM 780 O O . LEU A 1 100 ? 38.814 -42.103 19.510 1.00 54.19 100 LEU A O 1
ATOM 784 N N . VAL A 1 101 ? 38.217 -41.916 21.655 1.00 57.69 101 VAL A N 1
ATOM 785 C CA . VAL A 1 101 ? 37.698 -43.296 21.750 1.00 57.69 101 VAL A CA 1
ATOM 786 C C . VAL A 1 101 ? 36.287 -43.421 21.157 1.00 57.69 101 VAL A C 1
ATOM 788 O O . VAL A 1 101 ? 35.958 -44.445 20.565 1.00 57.69 101 VAL A O 1
ATOM 791 N N . SER A 1 102 ? 35.463 -42.373 21.233 1.00 56.50 102 SER A N 1
ATOM 792 C CA . SER A 1 102 ? 34.093 -42.384 20.696 1.00 56.50 102 SER A CA 1
ATOM 793 C C . SER A 1 102 ? 34.046 -42.357 19.164 1.00 56.50 102 SER A C 1
ATOM 795 O O . SER A 1 102 ? 33.196 -43.015 18.567 1.00 56.50 102 SER A O 1
ATOM 797 N N . LEU A 1 103 ? 34.984 -41.661 18.513 1.00 63.28 103 LEU A N 1
ATOM 798 C CA . LEU A 1 103 ? 35.027 -41.574 17.050 1.00 63.28 103 LEU A CA 1
ATOM 799 C C . LEU A 1 103 ? 35.426 -42.913 16.400 1.00 63.28 103 LEU A C 1
ATOM 801 O O . LEU A 1 103 ? 34.905 -43.268 15.345 1.00 63.28 103 LEU A O 1
ATOM 805 N N . ALA A 1 104 ? 36.292 -43.691 17.058 1.00 66.25 104 ALA A N 1
ATOM 806 C CA . ALA A 1 104 ? 36.740 -44.991 16.558 1.00 66.25 104 ALA A CA 1
ATOM 807 C C . ALA A 1 104 ? 35.614 -46.043 16.534 1.00 66.25 104 ALA A C 1
ATOM 809 O O . ALA A 1 104 ? 35.535 -46.834 15.597 1.00 66.25 104 ALA A O 1
ATOM 810 N N . VAL A 1 105 ? 34.702 -46.023 17.515 1.00 70.06 105 VAL A N 1
ATOM 811 C CA . VAL A 1 105 ? 33.566 -46.963 17.576 1.00 70.06 105 VAL A CA 1
ATOM 812 C C . VAL A 1 105 ? 32.522 -46.657 16.494 1.00 70.06 105 VAL A C 1
ATOM 814 O O . VAL A 1 105 ? 31.987 -47.576 15.878 1.00 70.06 105 VAL A O 1
ATOM 817 N N . ILE A 1 106 ? 32.275 -45.377 16.199 1.00 69.38 106 ILE A N 1
ATOM 818 C CA . ILE A 1 106 ? 31.312 -44.961 15.165 1.00 69.38 106 ILE A CA 1
ATOM 819 C C . ILE A 1 106 ? 31.805 -45.349 13.765 1.00 69.38 106 ILE A C 1
ATOM 821 O O . ILE A 1 106 ? 31.031 -45.865 12.960 1.00 69.38 106 ILE A O 1
ATOM 825 N N . VAL A 1 107 ? 33.101 -45.182 13.485 1.00 71.75 107 VAL A N 1
ATOM 826 C CA . VAL A 1 107 ? 33.689 -45.595 12.199 1.00 71.75 107 VAL A CA 1
ATOM 827 C C . VAL A 1 107 ? 33.613 -47.117 12.017 1.00 71.75 107 VAL A C 1
ATOM 829 O O . VAL A 1 107 ? 33.310 -47.586 10.918 1.00 71.75 107 VAL A O 1
ATOM 832 N N . LEU A 1 108 ? 33.794 -47.899 13.088 1.00 66.56 108 LEU A N 1
ATOM 833 C CA . LEU A 1 108 ? 33.686 -49.365 13.050 1.00 66.56 108 LEU A CA 1
ATOM 834 C C . LEU A 1 108 ? 32.245 -49.850 12.807 1.00 66.56 108 LEU A C 1
ATOM 836 O O . LEU A 1 108 ? 32.035 -50.801 12.056 1.00 66.56 108 LEU A O 1
ATOM 840 N N . LEU A 1 109 ? 31.241 -49.165 13.361 1.00 65.31 109 LEU A N 1
ATOM 841 C CA . LEU A 1 109 ? 29.829 -49.495 13.124 1.00 65.31 109 LEU A CA 1
ATOM 842 C C . LEU A 1 109 ? 29.362 -49.135 11.702 1.00 65.31 109 LEU A C 1
ATOM 844 O O . LEU A 1 109 ? 28.617 -49.902 11.093 1.00 65.31 109 LEU A O 1
ATOM 848 N N . ILE A 1 110 ? 29.834 -48.019 11.134 1.00 67.38 110 ILE A N 1
ATOM 849 C CA . ILE A 1 110 ? 29.477 -47.602 9.764 1.00 67.38 110 ILE A CA 1
ATOM 850 C C . ILE A 1 110 ? 30.150 -48.501 8.714 1.00 67.38 110 ILE A C 1
ATOM 852 O O . ILE A 1 110 ? 29.521 -48.890 7.729 1.00 67.38 110 ILE A O 1
ATOM 856 N N . SER A 1 111 ? 31.408 -48.888 8.939 1.00 61.31 111 SER A N 1
ATOM 857 C CA . SER A 1 111 ? 32.135 -49.799 8.041 1.00 61.31 111 SER A CA 1
ATOM 858 C C . SER A 1 111 ? 31.636 -51.247 8.118 1.00 61.31 111 SER A C 1
ATOM 860 O O . SER A 1 111 ? 31.593 -51.921 7.090 1.00 61.31 111 SER A O 1
ATOM 862 N N . GLY A 1 112 ? 31.176 -51.712 9.286 1.00 56.38 112 GLY A N 1
ATOM 863 C CA . GLY A 1 112 ? 30.547 -53.030 9.430 1.00 56.38 112 GLY A CA 1
ATOM 864 C C . GLY A 1 112 ? 29.153 -53.130 8.792 1.00 56.38 112 GLY A C 1
ATOM 865 O O . GLY A 1 112 ? 28.829 -54.146 8.179 1.00 56.38 112 GLY A O 1
ATOM 866 N N . GLY A 1 113 ? 28.334 -52.073 8.876 1.00 55.81 113 GLY A N 1
ATOM 867 C CA . GLY A 1 113 ? 26.975 -52.061 8.314 1.00 55.81 113 GLY A CA 1
ATOM 868 C C . GLY A 1 113 ? 26.916 -51.953 6.784 1.00 55.81 113 GLY A C 1
ATOM 869 O O . GLY A 1 113 ? 26.022 -52.523 6.157 1.00 55.81 113 GLY A O 1
ATOM 870 N N . GLY A 1 114 ? 27.887 -51.273 6.164 1.00 55.62 114 GLY A N 1
ATOM 871 C CA . GLY A 1 114 ? 27.916 -51.064 4.711 1.00 55.62 114 GLY A CA 1
ATOM 872 C C . GLY A 1 114 ? 28.124 -52.344 3.893 1.00 55.62 114 GLY A C 1
ATOM 873 O O . GLY A 1 114 ? 27.580 -52.470 2.797 1.00 55.62 114 GLY A O 1
ATOM 874 N N . VAL A 1 115 ? 28.851 -53.327 4.434 1.00 56.16 115 VAL A N 1
ATOM 875 C CA . VAL A 1 115 ? 29.155 -54.577 3.715 1.00 56.16 115 VAL A CA 1
ATOM 876 C C . VAL A 1 115 ? 27.942 -55.518 3.670 1.00 56.16 115 VAL A C 1
ATOM 878 O O . VAL A 1 115 ? 27.734 -56.197 2.667 1.00 56.16 115 VAL A O 1
ATOM 881 N N . PHE A 1 116 ? 27.076 -55.508 4.690 1.00 50.84 116 PHE A N 1
ATOM 882 C CA . PHE A 1 116 ? 25.876 -56.357 4.715 1.00 50.84 116 PHE A CA 1
ATOM 883 C C . PHE A 1 116 ? 24.769 -55.858 3.765 1.00 50.84 116 PHE A C 1
ATOM 885 O O . PHE A 1 116 ? 24.029 -56.653 3.186 1.00 50.84 116 PHE A O 1
ATOM 892 N N . ALA A 1 117 ? 24.675 -54.543 3.539 1.00 54.34 117 ALA A N 1
ATOM 893 C CA . ALA A 1 117 ? 23.669 -53.960 2.648 1.00 54.34 117 ALA A CA 1
ATOM 894 C C . ALA A 1 117 ? 23.967 -54.172 1.150 1.00 54.34 117 ALA A C 1
ATOM 896 O O . ALA A 1 117 ? 23.050 -54.112 0.332 1.00 54.34 117 ALA A O 1
ATOM 897 N N . TRP A 1 118 ? 25.220 -54.448 0.770 1.00 50.91 118 TRP A N 1
ATOM 898 C CA . TRP A 1 118 ? 25.583 -54.617 -0.642 1.00 50.91 118 TRP A CA 1
ATOM 899 C C . TRP A 1 118 ? 25.249 -56.013 -1.196 1.00 50.91 118 TRP A C 1
ATOM 901 O O . TRP A 1 118 ? 25.056 -56.164 -2.400 1.00 50.91 118 TRP A O 1
ATOM 911 N N . GLN A 1 119 ? 25.101 -57.028 -0.333 1.00 56.00 119 GLN A N 1
ATOM 912 C CA . GLN A 1 119 ? 24.867 -58.416 -0.759 1.00 56.00 119 GLN A CA 1
ATOM 913 C C . GLN A 1 119 ? 23.379 -58.820 -0.835 1.00 56.00 119 GLN A C 1
ATOM 915 O O . GLN A 1 119 ? 23.060 -59.860 -1.406 1.00 56.00 119 GLN A O 1
ATOM 920 N N . SER A 1 120 ? 22.452 -58.010 -0.307 1.00 60.88 120 SER A N 1
ATOM 921 C CA . SER A 1 120 ? 21.030 -58.377 -0.164 1.00 60.88 120 SER A CA 1
ATOM 922 C C . SER A 1 120 ? 20.124 -58.013 -1.351 1.00 60.88 120 SER A C 1
ATOM 924 O O . SER A 1 120 ? 18.914 -58.212 -1.272 1.00 60.88 120 SER A O 1
ATOM 926 N N . GLY A 1 121 ? 20.669 -57.516 -2.470 1.00 55.91 121 GLY A N 1
ATOM 927 C CA . GLY A 1 121 ? 19.930 -57.392 -3.741 1.00 55.91 121 GLY A CA 1
ATOM 928 C C . GLY A 1 121 ? 18.665 -56.515 -3.705 1.00 55.91 121 GLY A C 1
ATOM 929 O O . GLY A 1 121 ? 17.829 -56.608 -4.602 1.00 55.91 121 GLY A O 1
ATOM 930 N N . LEU A 1 122 ? 18.510 -55.664 -2.685 1.00 55.62 122 LEU A N 1
ATOM 931 C CA . LEU A 1 122 ? 17.260 -54.957 -2.375 1.00 55.62 122 LEU A CA 1
ATOM 932 C C . LEU A 1 122 ? 17.098 -53.584 -3.048 1.00 55.62 122 LEU A C 1
ATOM 934 O O . LEU A 1 122 ? 16.051 -52.960 -2.911 1.00 55.62 122 LEU A O 1
ATOM 938 N N . PHE A 1 123 ? 18.067 -53.139 -3.850 1.00 49.59 123 PHE A N 1
ATOM 939 C CA . PHE A 1 123 ? 17.926 -51.940 -4.678 1.00 49.59 123 PHE A CA 1
ATOM 940 C C . PHE A 1 123 ? 17.797 -52.320 -6.152 1.00 49.59 123 PHE A C 1
ATOM 942 O O . PHE A 1 123 ? 18.769 -52.342 -6.908 1.00 49.59 123 PHE A O 1
ATOM 949 N N . LYS A 1 124 ? 16.559 -52.592 -6.582 1.00 45.62 124 LYS A N 1
ATOM 950 C CA . LYS A 1 124 ? 16.201 -52.477 -8.000 1.00 45.62 124 LYS A CA 1
ATOM 951 C C . LYS A 1 124 ? 16.468 -51.029 -8.416 1.00 45.62 124 LYS A C 1
ATOM 953 O O . LYS A 1 124 ? 15.797 -50.117 -7.942 1.00 45.62 124 LYS A O 1
ATOM 958 N N . ARG A 1 125 ? 17.470 -50.831 -9.278 1.00 49.28 125 ARG A N 1
ATOM 959 C CA . ARG A 1 125 ? 17.745 -49.563 -9.963 1.00 49.28 125 ARG A CA 1
ATOM 960 C C . ARG A 1 125 ? 16.474 -49.121 -10.687 1.00 49.28 125 ARG A C 1
ATOM 962 O O . ARG A 1 125 ? 16.147 -49.662 -11.739 1.00 49.28 125 ARG A O 1
ATOM 969 N N . ALA A 1 126 ? 15.780 -48.131 -10.135 1.00 46.44 126 ALA A N 1
ATOM 970 C CA . ALA A 1 126 ? 14.990 -47.236 -10.955 1.00 46.44 126 ALA A CA 1
ATOM 971 C C . ALA A 1 126 ? 15.993 -46.512 -11.859 1.00 46.44 126 ALA A C 1
ATOM 973 O O . ALA A 1 126 ? 16.837 -45.752 -11.386 1.00 46.44 126 ALA A O 1
ATOM 974 N N . SER A 1 127 ? 15.972 -46.837 -13.147 1.00 54.62 127 SER A N 1
ATOM 975 C CA . SER A 1 127 ? 16.655 -46.080 -14.185 1.00 54.62 127 SER A CA 1
ATOM 976 C C . SER A 1 127 ? 15.975 -44.718 -14.287 1.00 54.62 127 SER A C 1
ATOM 978 O O . SER A 1 127 ? 15.069 -44.525 -15.092 1.00 54.62 127 SER A O 1
ATOM 980 N N . ALA A 1 128 ? 16.373 -43.798 -13.410 1.00 48.16 128 ALA A N 1
ATOM 981 C CA . ALA A 1 128 ? 16.176 -42.383 -13.638 1.00 48.16 128 ALA A CA 1
ATOM 982 C C . ALA A 1 128 ? 17.109 -42.005 -14.787 1.00 48.16 128 ALA A C 1
ATOM 984 O O . ALA A 1 128 ? 18.334 -42.070 -14.658 1.00 48.16 128 ALA A O 1
ATOM 985 N N . SER A 1 129 ? 16.510 -41.705 -15.932 1.00 51.19 129 SER A N 1
ATOM 986 C CA . SER A 1 129 ? 17.154 -41.017 -17.038 1.00 51.19 129 SER A CA 1
ATOM 987 C C . SER A 1 129 ? 17.837 -39.779 -16.466 1.00 51.19 129 SER A C 1
ATOM 989 O O . SER A 1 129 ? 17.175 -38.901 -15.916 1.00 51.19 129 SER A O 1
ATOM 991 N N . ILE A 1 130 ? 19.164 -39.751 -16.522 1.00 46.56 130 ILE A N 1
ATOM 992 C CA . ILE A 1 130 ? 19.939 -38.553 -16.227 1.00 46.56 130 ILE A CA 1
ATOM 993 C C . ILE A 1 130 ? 19.660 -37.616 -17.401 1.00 46.56 130 ILE A C 1
ATOM 995 O O . ILE A 1 130 ? 20.230 -37.791 -18.474 1.00 46.56 130 ILE A O 1
ATOM 999 N N . GLU A 1 131 ? 18.724 -36.683 -17.233 1.00 56.00 131 GLU A N 1
ATOM 1000 C CA . GLU A 1 131 ? 18.775 -35.452 -18.016 1.00 56.00 131 GLU A CA 1
ATOM 1001 C C . GLU A 1 131 ? 20.090 -34.767 -17.648 1.00 56.00 131 GLU A C 1
ATOM 1003 O O . GLU A 1 131 ? 20.385 -34.547 -16.468 1.00 56.00 131 GLU A O 1
ATOM 1008 N N . GLU A 1 132 ? 20.922 -34.534 -18.662 1.00 53.56 132 GLU A N 1
ATOM 1009 C CA . GLU A 1 132 ? 22.176 -33.808 -18.523 1.00 53.56 132 GLU A CA 1
ATOM 1010 C C . GLU A 1 132 ? 21.933 -32.487 -17.776 1.00 53.56 132 GLU A C 1
ATOM 1012 O O . GLU A 1 132 ? 20.916 -31.821 -18.009 1.00 53.56 132 GLU A O 1
ATOM 1017 N N . PRO A 1 133 ? 22.846 -32.076 -16.877 1.00 45.91 133 PRO A N 1
ATOM 1018 C CA . PRO A 1 133 ? 22.794 -30.745 -16.300 1.00 45.91 133 PRO A CA 1
ATOM 1019 C C . PRO A 1 133 ? 22.788 -29.749 -17.458 1.00 45.91 133 PRO A C 1
ATOM 1021 O O . PRO A 1 133 ? 23.743 -29.729 -18.232 1.00 45.91 133 PRO A O 1
ATOM 1024 N N . ARG A 1 134 ? 21.717 -28.951 -17.594 1.00 51.78 134 ARG A N 1
ATOM 1025 C CA . ARG A 1 134 ? 21.699 -27.812 -18.518 1.00 51.78 134 ARG A CA 1
ATOM 1026 C C . ARG A 1 134 ? 22.921 -26.957 -18.208 1.00 51.78 134 ARG A C 1
ATOM 1028 O O . ARG A 1 134 ? 22.988 -26.298 -17.170 1.00 51.78 134 ARG A O 1
ATOM 1035 N N . GLU A 1 135 ? 23.892 -27.060 -19.099 1.00 54.47 135 GLU A N 1
ATOM 1036 C CA . GLU A 1 135 ? 25.103 -26.270 -19.134 1.00 54.47 135 GLU A CA 1
ATOM 1037 C C . GLU A 1 135 ? 24.697 -24.796 -19.106 1.00 54.47 135 GLU A C 1
ATOM 1039 O O . GLU A 1 135 ? 23.793 -24.368 -19.825 1.00 54.47 135 GLU A O 1
ATOM 1044 N N . SER A 1 136 ? 25.296 -24.044 -18.183 1.00 54.50 136 SER A N 1
ATOM 1045 C CA . SER A 1 136 ? 25.082 -22.608 -18.057 1.00 54.50 136 SER A CA 1
ATOM 1046 C C . SER A 1 136 ? 25.304 -21.957 -19.416 1.00 54.50 136 SER A C 1
ATOM 1048 O O . SER A 1 136 ? 26.376 -22.150 -19.996 1.00 54.50 136 SER A O 1
ATOM 1050 N N . GLY A 1 137 ? 24.304 -21.214 -19.894 1.00 53.12 137 GLY A N 1
ATOM 1051 C CA . GLY A 1 137 ? 24.303 -20.604 -21.217 1.00 53.12 137 GLY A CA 1
ATOM 1052 C C . GLY A 1 137 ? 25.644 -19.960 -21.551 1.00 53.12 137 GLY A C 1
ATOM 1053 O O . GLY A 1 137 ? 26.228 -19.218 -20.754 1.00 53.12 137 GLY A O 1
ATOM 1054 N N . THR A 1 138 ? 26.155 -20.299 -22.729 1.00 54.19 138 THR A N 1
ATOM 1055 C CA . THR A 1 138 ? 27.355 -19.682 -23.299 1.00 54.19 138 THR A CA 1
ATOM 1056 C C . THR A 1 138 ? 27.193 -18.155 -23.333 1.00 54.19 138 THR A C 1
ATOM 1058 O O . THR A 1 138 ? 26.079 -17.639 -23.417 1.00 54.19 138 THR A O 1
ATOM 1061 N N . ILE A 1 139 ? 28.295 -17.400 -23.265 1.00 57.31 139 ILE A N 1
ATOM 1062 C CA . ILE A 1 139 ? 28.282 -15.919 -23.310 1.00 57.31 139 ILE A CA 1
ATOM 1063 C C . ILE A 1 139 ? 27.491 -15.385 -24.528 1.00 57.31 139 ILE A C 1
ATOM 1065 O O . ILE A 1 139 ? 26.874 -14.321 -24.442 1.00 57.31 139 ILE A O 1
ATOM 1069 N N . ASP A 1 140 ? 27.428 -16.160 -25.614 1.00 59.81 140 ASP A N 1
ATOM 1070 C CA . ASP A 1 140 ? 26.649 -15.854 -26.817 1.00 59.81 140 ASP A CA 1
ATOM 1071 C C . ASP A 1 140 ? 25.123 -15.896 -26.585 1.00 59.81 140 ASP A C 1
ATOM 1073 O O . ASP A 1 140 ? 24.379 -15.139 -27.206 1.00 59.81 140 ASP A O 1
ATOM 1077 N N . GLU A 1 141 ? 24.635 -16.707 -25.642 1.00 57.38 141 GLU A N 1
ATOM 1078 C CA . GLU A 1 141 ? 23.207 -16.879 -25.339 1.00 57.38 141 GLU A CA 1
ATOM 1079 C C . GLU A 1 141 ? 22.657 -15.765 -24.425 1.00 57.38 141 GLU A C 1
ATOM 1081 O O . GLU A 1 141 ? 21.544 -15.272 -24.627 1.00 57.38 141 GLU A O 1
ATOM 1086 N N . ILE A 1 142 ? 23.465 -15.281 -23.471 1.00 56.38 142 ILE A N 1
ATOM 1087 C CA . ILE A 1 142 ? 23.116 -14.133 -22.609 1.00 56.38 142 ILE A CA 1
ATOM 1088 C C . ILE A 1 142 ? 23.045 -12.839 -23.432 1.00 56.38 142 ILE A C 1
ATOM 1090 O O . ILE A 1 142 ? 22.167 -11.999 -23.215 1.00 56.38 142 ILE A O 1
ATOM 1094 N N . ALA A 1 143 ? 23.952 -12.675 -24.400 1.00 63.22 143 ALA A N 1
ATOM 1095 C CA . ALA A 1 143 ? 23.899 -11.564 -25.346 1.00 63.22 143 ALA A CA 1
ATOM 1096 C C . ALA A 1 143 ? 22.709 -11.695 -26.315 1.00 63.22 143 ALA A C 1
ATOM 1098 O O . ALA A 1 143 ? 22.115 -10.688 -26.699 1.00 63.22 143 ALA A O 1
ATOM 1099 N N . SER A 1 144 ? 22.324 -12.924 -26.669 1.00 74.25 144 SER A N 1
ATOM 1100 C CA . SER A 1 144 ? 21.304 -13.202 -27.684 1.00 74.25 144 SER A CA 1
ATOM 1101 C C . SER A 1 144 ? 19.911 -12.689 -27.311 1.00 74.25 144 SER A C 1
ATOM 1103 O O . SER A 1 144 ? 19.301 -11.953 -28.091 1.00 74.25 144 SER A O 1
ATOM 1105 N N . TRP A 1 145 ? 19.396 -13.018 -26.121 1.00 85.25 145 TRP A N 1
ATOM 1106 C CA . TRP A 1 145 ? 18.008 -12.662 -25.799 1.00 85.25 145 TRP A CA 1
ATOM 1107 C C . TRP A 1 145 ? 17.826 -11.160 -25.578 1.00 85.25 145 TRP A C 1
ATOM 1109 O O . TRP A 1 145 ? 16.793 -10.617 -25.952 1.00 85.25 145 TRP A O 1
ATOM 1119 N N . LYS A 1 146 ? 18.832 -10.471 -25.023 1.00 89.69 146 LYS A N 1
ATOM 1120 C CA . LYS A 1 146 ? 18.791 -9.014 -24.824 1.00 89.69 146 LYS A CA 1
ATOM 1121 C C . LYS A 1 146 ? 18.721 -8.259 -26.149 1.00 89.69 146 LYS A C 1
ATOM 1123 O O . LYS A 1 146 ? 18.024 -7.257 -26.235 1.00 89.69 146 LYS A O 1
ATOM 1128 N N . VAL A 1 147 ? 19.405 -8.757 -27.182 1.00 87.62 147 VAL A N 1
ATOM 1129 C CA . VAL A 1 147 ? 19.360 -8.188 -28.541 1.00 87.62 147 VAL A CA 1
ATOM 1130 C C . VAL A 1 147 ? 17.996 -8.412 -29.199 1.00 87.62 147 VAL A C 1
ATOM 1132 O O . VAL A 1 147 ? 17.536 -7.559 -29.952 1.00 87.62 147 VAL A O 1
ATOM 1135 N N . ALA A 1 148 ? 17.343 -9.539 -28.910 1.00 88.19 148 ALA A N 1
ATOM 1136 C CA . ALA A 1 148 ? 16.020 -9.867 -29.440 1.00 88.19 148 ALA A CA 1
ATOM 1137 C C . ALA A 1 148 ? 14.852 -9.320 -28.596 1.00 88.19 148 ALA A C 1
ATOM 1139 O O . ALA A 1 148 ? 13.702 -9.399 -29.028 1.00 88.19 148 ALA A O 1
ATOM 1140 N N . TYR A 1 149 ? 15.119 -8.802 -27.395 1.00 91.06 149 TYR A N 1
ATOM 1141 C CA . TYR A 1 149 ? 14.082 -8.343 -26.480 1.00 91.06 149 TYR A CA 1
ATOM 1142 C C . TYR A 1 149 ? 13.422 -7.060 -26.998 1.00 91.06 149 TYR A C 1
ATOM 1144 O O . TYR A 1 149 ? 14.085 -6.065 -27.291 1.00 91.06 149 TYR A O 1
ATOM 1152 N N . ALA A 1 150 ? 12.095 -7.081 -27.050 1.00 95.06 150 ALA A N 1
ATOM 1153 C CA . ALA A 1 150 ? 11.259 -5.925 -27.322 1.00 95.06 150 ALA A CA 1
ATOM 1154 C C . ALA A 1 150 ? 10.157 -5.855 -26.266 1.00 95.06 150 ALA A C 1
ATOM 1156 O O . ALA A 1 150 ? 9.617 -6.885 -25.859 1.00 95.06 150 ALA A O 1
ATOM 1157 N N . ASP A 1 151 ? 9.815 -4.643 -25.835 1.00 97.06 151 ASP A N 1
ATOM 1158 C CA . ASP A 1 151 ? 8.775 -4.464 -24.829 1.00 97.06 151 ASP A CA 1
ATOM 1159 C C . ASP A 1 151 ? 7.409 -4.891 -25.348 1.00 97.06 151 ASP A C 1
ATOM 1161 O O . ASP A 1 151 ? 6.895 -4.361 -26.334 1.00 97.06 151 ASP A O 1
ATOM 1165 N N . GLN A 1 152 ? 6.792 -5.811 -24.616 1.00 96.94 152 GLN A N 1
ATOM 1166 C CA . GLN A 1 152 ? 5.383 -6.128 -24.761 1.00 96.94 152 GLN A CA 1
ATOM 1167 C C . GLN A 1 152 ? 4.606 -5.401 -23.666 1.00 96.94 152 GLN A C 1
ATOM 1169 O O . GLN A 1 152 ? 4.547 -5.861 -22.524 1.00 96.94 152 GLN A O 1
ATOM 1174 N N . PHE A 1 153 ? 4.025 -4.255 -24.015 1.00 96.94 153 PHE A N 1
ATOM 1175 C CA . PHE A 1 153 ? 3.245 -3.444 -23.086 1.00 96.94 153 PHE A CA 1
ATOM 1176 C C . PHE A 1 153 ? 1.928 -4.126 -22.703 1.00 96.94 153 PHE A C 1
ATOM 1178 O O . PHE A 1 153 ? 1.208 -4.654 -23.549 1.00 96.94 153 PHE A O 1
ATOM 1185 N N . LEU A 1 154 ? 1.632 -4.102 -21.405 1.00 93.44 154 LEU A N 1
ATOM 1186 C CA . LEU A 1 154 ? 0.452 -4.694 -20.774 1.00 93.44 154 LEU A CA 1
ATOM 1187 C C . LEU A 1 154 ? -0.519 -3.632 -20.235 1.00 93.44 154 LEU A C 1
ATOM 1189 O O . LEU A 1 154 ? -1.601 -3.987 -19.774 1.00 93.44 154 LEU A O 1
ATOM 1193 N N . SER A 1 155 ? -0.129 -2.354 -20.246 1.00 91.31 155 SER A N 1
ATOM 1194 C CA . SER A 1 155 ? -0.955 -1.235 -19.786 1.00 91.31 155 SER A CA 1
ATOM 1195 C C . SER A 1 155 ? -0.697 0.038 -20.591 1.00 91.31 155 SER A C 1
ATOM 1197 O O . SER A 1 155 ? 0.370 0.211 -21.190 1.00 91.31 155 SER A O 1
ATOM 1199 N N . ASP A 1 156 ? -1.643 0.971 -20.511 1.00 92.69 156 ASP A N 1
ATOM 1200 C CA . ASP A 1 156 ? -1.414 2.380 -20.834 1.00 92.69 156 ASP A CA 1
ATOM 1201 C C . ASP A 1 156 ? -0.430 3.027 -19.829 1.00 92.69 156 ASP A C 1
ATOM 1203 O O . ASP A 1 156 ? -0.145 2.429 -18.776 1.00 92.69 156 ASP A O 1
ATOM 1207 N N . PRO A 1 157 ? 0.134 4.213 -20.142 1.00 92.88 157 PRO A N 1
ATOM 1208 C CA . PRO A 1 157 ? 0.948 4.986 -19.206 1.00 92.88 157 PRO A CA 1
ATOM 1209 C C . PRO A 1 157 ? 0.206 5.284 -17.908 1.00 92.88 157 PRO A C 1
ATOM 1211 O O . PRO A 1 157 ? -0.959 5.680 -17.921 1.00 92.88 157 PRO A O 1
ATOM 1214 N N . GLN A 1 158 ? 0.896 5.107 -16.786 1.00 85.56 158 GLN A N 1
ATOM 1215 C CA . GLN A 1 158 ? 0.331 5.307 -15.459 1.00 85.56 158 GLN A CA 1
ATOM 1216 C C . GLN A 1 158 ? 1.373 5.839 -14.476 1.00 85.56 158 GLN A C 1
ATOM 1218 O O . GLN A 1 158 ? 2.576 5.599 -14.610 1.00 85.56 158 GLN A O 1
ATOM 1223 N N . THR A 1 159 ? 0.877 6.545 -13.465 1.00 81.94 159 THR A N 1
ATOM 1224 C CA . THR A 1 159 ? 1.649 6.999 -12.310 1.00 81.94 159 THR A CA 1
ATOM 1225 C C . THR A 1 159 ? 1.380 6.043 -11.161 1.00 81.94 159 THR A C 1
ATOM 1227 O O . THR A 1 159 ? 0.231 5.843 -10.771 1.00 81.94 159 THR A O 1
ATOM 1230 N N . LEU A 1 160 ? 2.435 5.423 -10.643 1.00 83.94 160 LEU A N 1
ATOM 1231 C CA . LEU A 1 160 ? 2.368 4.484 -9.528 1.00 83.94 160 LEU A CA 1
ATOM 1232 C C . LEU A 1 160 ? 3.361 4.886 -8.444 1.00 83.94 160 LEU A C 1
ATOM 1234 O O . LEU A 1 160 ? 4.204 5.763 -8.624 1.00 83.94 160 LEU A O 1
ATOM 1238 N N . PHE A 1 161 ? 3.295 4.194 -7.316 1.00 80.38 161 PHE A N 1
ATOM 1239 C CA . PHE A 1 161 ? 4.180 4.430 -6.187 1.00 80.38 161 PHE A CA 1
ATOM 1240 C C . PHE A 1 161 ? 4.808 3.123 -5.727 1.00 80.38 161 PHE A C 1
ATOM 1242 O O . PHE A 1 161 ? 4.182 2.056 -5.750 1.00 80.38 161 PHE A O 1
ATOM 1249 N N . LEU A 1 162 ? 6.059 3.223 -5.290 1.00 85.44 162 LEU A N 1
ATOM 1250 C CA . LEU A 1 162 ? 6.786 2.085 -4.756 1.00 85.44 162 LEU A CA 1
ATOM 1251 C C . LEU A 1 162 ? 6.327 1.726 -3.344 1.00 85.44 162 LEU A C 1
ATOM 1253 O O . LEU A 1 162 ? 6.313 2.571 -2.455 1.00 85.44 162 LEU A O 1
ATOM 1257 N N . THR A 1 163 ? 6.039 0.450 -3.113 1.00 76.50 163 THR A N 1
ATOM 1258 C CA . THR A 1 163 ? 5.624 -0.094 -1.804 1.00 76.50 163 THR A CA 1
ATOM 1259 C C . THR A 1 163 ? 6.800 -0.583 -0.965 1.00 76.50 163 THR A C 1
ATOM 1261 O O . THR A 1 163 ? 6.620 -1.175 0.094 1.00 76.50 163 THR A O 1
ATOM 1264 N N . GLY A 1 164 ? 8.015 -0.398 -1.472 1.00 78.62 164 GLY A N 1
ATOM 1265 C CA . GLY A 1 164 ? 9.266 -0.765 -0.832 1.00 78.62 164 GLY A CA 1
ATOM 1266 C C . GLY A 1 164 ? 10.442 -0.187 -1.612 1.00 78.62 164 GLY A C 1
ATOM 1267 O O . GLY A 1 164 ? 10.268 0.459 -2.644 1.00 78.62 164 GLY A O 1
ATOM 1268 N N . THR A 1 165 ? 11.663 -0.428 -1.137 1.00 86.75 165 THR A N 1
ATOM 1269 C CA . THR A 1 165 ? 12.851 -0.087 -1.933 1.00 86.75 165 THR A CA 1
ATOM 1270 C C . THR A 1 165 ? 12.886 -0.958 -3.187 1.00 86.75 165 THR A C 1
ATOM 1272 O O . THR A 1 165 ? 12.907 -2.182 -3.080 1.00 86.75 165 THR A O 1
ATOM 1275 N N . ALA A 1 166 ? 12.946 -0.340 -4.365 1.00 95.06 166 ALA A N 1
ATOM 1276 C CA . ALA A 1 166 ? 12.909 -1.052 -5.636 1.00 95.06 166 ALA A CA 1
ATOM 1277 C C . ALA A 1 166 ? 14.208 -0.876 -6.420 1.00 95.06 166 ALA A C 1
ATOM 1279 O O . ALA A 1 166 ? 14.734 0.229 -6.552 1.00 95.06 166 ALA A O 1
ATOM 1280 N N . ASN A 1 167 ? 14.720 -1.969 -6.979 1.00 97.00 167 ASN A N 1
ATOM 1281 C CA . ASN A 1 167 ? 15.853 -1.918 -7.895 1.00 97.00 167 ASN A CA 1
ATOM 1282 C C . ASN A 1 167 ? 15.359 -1.654 -9.315 1.00 97.00 167 ASN A C 1
ATOM 1284 O O . ASN A 1 167 ? 14.551 -2.419 -9.838 1.00 97.00 167 ASN A O 1
ATOM 1288 N N . VAL A 1 168 ? 15.898 -0.609 -9.935 1.00 98.06 168 VAL A N 1
ATOM 1289 C CA . VAL A 1 168 ? 15.735 -0.333 -11.361 1.00 98.06 168 VAL A CA 1
ATOM 1290 C C . VAL A 1 168 ? 16.789 -1.133 -12.109 1.00 98.06 168 VAL A C 1
ATOM 1292 O O . VAL A 1 168 ? 17.980 -1.002 -11.821 1.00 98.06 168 VAL A O 1
ATOM 1295 N N . ARG A 1 169 ? 16.366 -1.964 -13.055 1.00 97.69 169 ARG A N 1
ATOM 1296 C CA . ARG A 1 169 ? 17.235 -2.843 -13.846 1.00 97.69 169 ARG A CA 1
ATOM 1297 C C . ARG A 1 169 ? 17.284 -2.430 -15.310 1.00 97.69 169 ARG A C 1
ATOM 1299 O O . ARG A 1 169 ? 16.408 -1.710 -15.777 1.00 97.69 169 ARG A O 1
ATOM 1306 N N . ASP A 1 170 ? 18.314 -2.876 -16.019 1.00 96.75 170 ASP A N 1
ATOM 1307 C CA . ASP A 1 170 ? 18.491 -2.642 -17.458 1.00 96.75 170 ASP A CA 1
ATOM 1308 C C . ASP A 1 170 ? 17.501 -3.431 -18.332 1.00 96.75 170 ASP A C 1
ATOM 1310 O O . ASP A 1 170 ? 17.169 -2.959 -19.413 1.00 96.75 170 ASP A O 1
ATOM 1314 N N . TYR A 1 171 ? 16.985 -4.571 -17.852 1.00 96.88 171 TYR A N 1
ATOM 1315 C CA . TYR A 1 171 ? 15.939 -5.377 -18.506 1.00 96.88 171 TYR A CA 1
ATOM 1316 C C . TYR A 1 171 ? 14.924 -5.935 -17.484 1.00 96.88 171 TYR A C 1
ATOM 1318 O O . TYR A 1 171 ? 15.255 -6.035 -16.295 1.00 96.88 171 TYR A O 1
ATOM 1326 N N . PRO A 1 172 ? 13.710 -6.340 -17.916 1.00 96.81 172 PRO A N 1
ATOM 1327 C CA . PRO A 1 172 ? 12.669 -6.870 -17.034 1.00 96.81 172 PRO A CA 1
ATOM 1328 C C . PRO A 1 172 ? 12.872 -8.365 -16.747 1.00 96.81 172 PRO A C 1
ATOM 1330 O O . PRO A 1 172 ? 12.130 -9.234 -17.201 1.00 96.81 172 PRO A O 1
ATOM 1333 N N . SER A 1 173 ? 13.944 -8.658 -16.016 1.00 94.69 173 SER A N 1
ATOM 1334 C CA . SER A 1 173 ? 14.327 -9.997 -15.562 1.00 94.69 173 SER A CA 1
ATOM 1335 C C . SER A 1 173 ? 15.106 -9.875 -14.256 1.00 94.69 173 SER A C 1
ATOM 1337 O O . SER A 1 173 ? 15.888 -8.934 -14.069 1.00 94.69 173 SER A O 1
ATOM 1339 N N . SER A 1 174 ? 14.931 -10.822 -13.335 1.00 88.62 174 SER A N 1
ATOM 1340 C CA . SER A 1 174 ? 15.758 -10.894 -12.121 1.00 88.62 174 SER A CA 1
ATOM 1341 C C . SER A 1 174 ? 17.133 -11.510 -12.400 1.00 88.62 174 SER A C 1
ATOM 1343 O O . SER A 1 174 ? 18.095 -11.213 -11.685 1.00 88.62 174 SER A O 1
ATOM 1345 N N . ASN A 1 175 ? 17.229 -12.303 -13.469 1.00 89.75 175 ASN A N 1
ATOM 1346 C CA . ASN A 1 175 ? 18.423 -13.017 -13.898 1.00 89.75 175 ASN A CA 1
ATOM 1347 C C . ASN A 1 175 ? 19.145 -12.267 -15.018 1.00 89.75 175 ASN A C 1
ATOM 1349 O O . ASN A 1 175 ? 18.506 -11.721 -15.916 1.00 89.75 175 ASN A O 1
ATOM 1353 N N . GLU A 1 176 ? 20.480 -12.280 -14.992 1.00 89.06 176 GLU A N 1
ATOM 1354 C CA . GLU A 1 176 ? 21.328 -11.728 -16.063 1.00 89.06 176 GLU A CA 1
ATOM 1355 C C . GLU A 1 176 ? 21.100 -10.229 -16.354 1.00 89.06 176 GLU A C 1
ATOM 1357 O O . GLU A 1 176 ? 21.409 -9.741 -17.441 1.00 89.06 176 GLU A O 1
ATOM 1362 N N . THR A 1 177 ? 20.586 -9.471 -15.385 1.00 93.19 177 THR A N 1
ATOM 1363 C CA . THR A 1 177 ? 20.369 -8.018 -15.477 1.00 93.19 177 THR A CA 1
ATOM 1364 C C . THR A 1 177 ? 21.226 -7.262 -14.475 1.00 93.19 177 THR A C 1
ATOM 1366 O O . THR A 1 177 ? 21.634 -7.791 -13.437 1.00 93.19 177 THR A O 1
ATOM 1369 N N . ILE A 1 178 ? 21.499 -6.002 -14.786 1.00 94.50 178 ILE A N 1
ATOM 1370 C CA . ILE A 1 178 ? 22.275 -5.094 -13.952 1.00 94.50 178 ILE A CA 1
ATOM 1371 C C . ILE A 1 178 ? 21.307 -4.155 -13.243 1.00 94.50 178 ILE A C 1
ATOM 1373 O O . ILE A 1 178 ? 20.432 -3.553 -13.863 1.00 94.50 178 ILE A O 1
ATOM 1377 N N . VAL A 1 179 ? 21.480 -4.008 -11.931 1.00 96.94 179 VAL A N 1
ATOM 1378 C CA . VAL A 1 179 ? 20.797 -2.961 -11.167 1.00 96.94 179 VAL A CA 1
ATOM 1379 C C . VAL A 1 179 ? 21.452 -1.622 -11.499 1.00 96.94 179 VAL A C 1
ATOM 1381 O O . VAL A 1 179 ? 22.614 -1.397 -11.170 1.00 96.94 179 VAL A O 1
ATOM 1384 N N . LEU A 1 180 ? 20.700 -0.740 -12.150 1.00 97.38 180 LEU A N 1
ATOM 1385 C CA . LEU A 1 180 ? 21.131 0.599 -12.548 1.00 97.38 180 LEU A CA 1
ATOM 1386 C C . LEU A 1 180 ? 21.127 1.564 -11.358 1.00 97.38 180 LEU A C 1
ATOM 1388 O O . LEU A 1 180 ? 22.050 2.355 -11.181 1.00 97.38 180 LEU A O 1
ATOM 1392 N N . ARG A 1 181 ? 20.061 1.511 -10.553 1.00 97.62 181 ARG A N 1
ATOM 1393 C CA . ARG A 1 181 ? 19.862 2.320 -9.342 1.00 97.62 181 ARG A CA 1
ATOM 1394 C C . ARG A 1 181 ? 18.829 1.663 -8.428 1.00 97.62 181 ARG A C 1
ATOM 1396 O O . ARG A 1 181 ? 18.109 0.762 -8.853 1.00 97.62 181 ARG A O 1
ATOM 1403 N N . SER A 1 182 ? 18.724 2.146 -7.196 1.00 96.75 182 SER A N 1
ATOM 1404 C CA . SER A 1 182 ? 17.634 1.790 -6.282 1.00 96.75 182 SER A CA 1
ATOM 1405 C C . SER A 1 182 ? 16.800 3.028 -5.982 1.00 96.75 182 SER A C 1
ATOM 1407 O O . SER A 1 182 ? 17.353 4.102 -5.738 1.00 96.75 182 SER A O 1
ATOM 1409 N N . LEU A 1 183 ? 15.482 2.874 -5.991 1.00 94.31 183 LEU A N 1
ATOM 1410 C CA . LEU A 1 183 ? 14.524 3.907 -5.626 1.00 94.31 183 LEU A CA 1
ATOM 1411 C C . LEU A 1 183 ? 13.950 3.608 -4.235 1.00 94.31 183 LEU A C 1
ATOM 1413 O O . LEU A 1 183 ? 13.726 2.436 -3.919 1.00 94.31 183 LEU A O 1
ATOM 1417 N N . PRO A 1 184 ? 13.743 4.633 -3.393 1.00 88.00 184 PRO A N 1
ATOM 1418 C CA . PRO A 1 184 ? 13.173 4.438 -2.068 1.00 88.00 184 PRO A CA 1
ATOM 1419 C C . PRO A 1 184 ? 11.675 4.112 -2.144 1.00 88.00 184 PRO A C 1
ATOM 1421 O O . PRO A 1 184 ? 11.002 4.445 -3.118 1.00 88.00 184 PRO A O 1
ATOM 1424 N N . GLU A 1 185 ? 11.159 3.502 -1.081 1.00 80.94 185 GLU A N 1
ATOM 1425 C CA . GLU A 1 185 ? 9.718 3.353 -0.850 1.00 80.94 185 GLU A CA 1
ATOM 1426 C C . GLU A 1 185 ? 8.995 4.709 -0.912 1.00 80.94 185 GLU A C 1
ATOM 1428 O O . GLU A 1 185 ? 9.564 5.750 -0.577 1.00 80.94 185 GLU A O 1
ATOM 1433 N N . GLY A 1 186 ? 7.744 4.702 -1.372 1.00 71.94 186 GLY A N 1
ATOM 1434 C CA . GLY A 1 186 ? 6.908 5.890 -1.531 1.00 71.94 186 GLY A CA 1
ATOM 1435 C C . GLY A 1 186 ? 7.322 6.794 -2.694 1.00 71.94 186 GLY A C 1
ATOM 1436 O O . GLY A 1 186 ? 6.694 7.829 -2.920 1.00 71.94 186 GLY A O 1
ATOM 1437 N N . LYS A 1 187 ? 8.374 6.439 -3.447 1.00 85.56 187 LYS A N 1
ATOM 1438 C CA . LYS A 1 187 ? 8.755 7.163 -4.659 1.00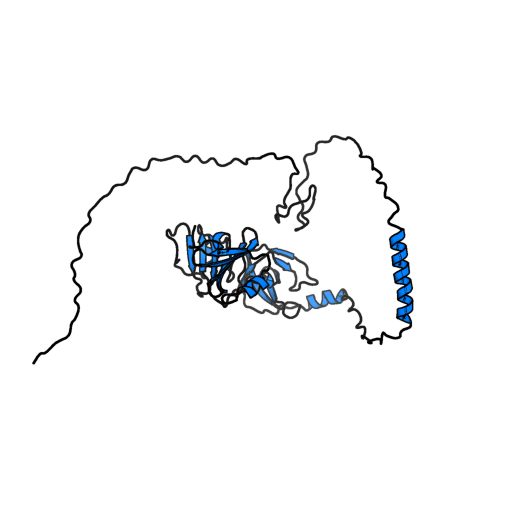 85.56 187 LYS A CA 1
ATOM 1439 C C . LYS A 1 187 ? 7.670 6.979 -5.718 1.00 85.56 187 LYS A C 1
ATOM 1441 O O . LYS A 1 187 ? 7.381 5.856 -6.125 1.00 85.56 187 LYS A O 1
ATOM 1446 N N . GLU A 1 188 ? 7.128 8.103 -6.171 1.00 85.06 188 GLU A N 1
ATOM 1447 C CA . GLU A 1 188 ? 6.299 8.182 -7.369 1.00 85.06 188 GLU A CA 1
ATOM 1448 C C . GLU A 1 188 ? 7.138 7.852 -8.608 1.00 85.06 188 GLU A C 1
ATOM 1450 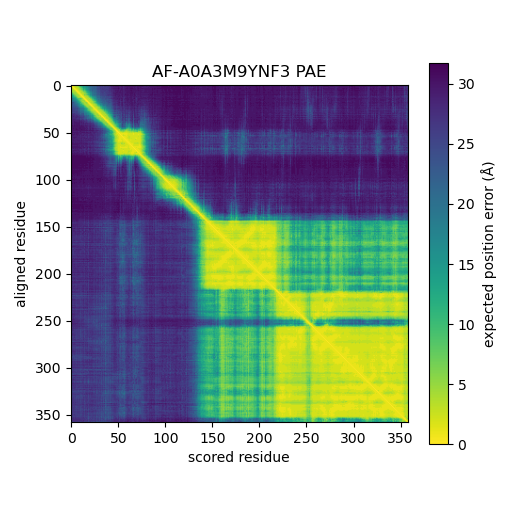O O . GLU A 1 188 ? 8.268 8.342 -8.763 1.00 85.06 188 GLU A O 1
ATOM 1455 N N . ILE A 1 189 ? 6.583 7.007 -9.467 1.00 92.94 189 ILE A N 1
ATOM 1456 C CA . ILE A 1 189 ? 7.176 6.531 -10.710 1.00 92.94 189 ILE A CA 1
ATOM 1457 C C . ILE A 1 189 ? 6.152 6.634 -11.840 1.00 92.94 189 ILE A C 1
ATOM 1459 O O . ILE A 1 189 ? 4.965 6.388 -11.644 1.00 92.94 189 ILE A O 1
ATOM 1463 N N . ASN A 1 190 ? 6.633 6.965 -13.035 1.00 94.19 190 ASN A N 1
ATOM 1464 C CA . ASN A 1 190 ? 5.827 7.073 -14.249 1.00 94.19 190 ASN A CA 1
ATOM 1465 C C . ASN A 1 190 ? 6.341 6.071 -15.282 1.00 94.19 190 ASN A C 1
ATOM 1467 O O . ASN A 1 190 ? 7.556 5.845 -15.373 1.00 94.19 190 ASN A O 1
ATOM 1471 N N . GLY A 1 191 ? 5.422 5.421 -15.992 1.00 95.94 191 GLY A N 1
ATOM 1472 C CA . GLY A 1 191 ? 5.773 4.345 -16.907 1.00 95.94 191 GLY A CA 1
ATOM 1473 C C . GLY A 1 191 ? 4.608 3.446 -17.299 1.00 95.94 191 GLY A C 1
ATOM 1474 O O . GLY A 1 191 ? 3.439 3.799 -17.150 1.00 95.94 191 GLY A O 1
ATOM 1475 N N . GLN A 1 192 ? 4.935 2.253 -17.793 1.00 96.25 192 GLN A N 1
ATOM 1476 C CA . GLN A 1 192 ? 3.969 1.260 -18.274 1.00 96.25 192 GLN A CA 1
ATOM 1477 C C . GLN A 1 192 ? 4.329 -0.147 -17.801 1.00 96.25 192 GLN A C 1
ATOM 1479 O O . GLN A 1 192 ? 5.507 -0.492 -17.685 1.00 96.25 192 GLN A O 1
ATOM 1484 N N . LEU A 1 193 ? 3.321 -0.992 -17.570 1.00 95.44 193 LEU A N 1
ATOM 1485 C CA . LEU A 1 193 ? 3.555 -2.414 -17.330 1.00 95.44 193 LEU A CA 1
ATOM 1486 C C . LEU A 1 193 ? 4.006 -3.099 -18.623 1.00 95.44 193 LEU A C 1
ATOM 1488 O O . LEU A 1 193 ? 3.446 -2.862 -19.692 1.00 95.44 193 LEU A O 1
ATOM 1492 N N . VAL A 1 194 ? 4.993 -3.979 -18.507 1.00 97.38 194 VAL A N 1
ATOM 1493 C CA . VAL A 1 194 ? 5.540 -4.814 -19.577 1.00 97.38 194 VAL A CA 1
ATOM 1494 C C . VAL A 1 194 ? 5.649 -6.263 -19.111 1.00 97.38 194 VAL A C 1
ATOM 1496 O O . VAL A 1 194 ? 5.781 -6.538 -17.912 1.00 97.38 194 VAL A O 1
ATOM 1499 N N . ALA A 1 195 ? 5.593 -7.202 -20.053 1.00 96.19 195 ALA A N 1
ATOM 1500 C CA . ALA A 1 195 ? 5.896 -8.600 -19.770 1.00 96.19 195 ALA A CA 1
ATOM 1501 C C . ALA A 1 195 ? 7.382 -8.771 -19.407 1.00 96.19 195 ALA A C 1
ATOM 1503 O O . ALA A 1 195 ? 8.259 -8.185 -20.041 1.00 96.19 195 ALA A O 1
ATOM 1504 N N . GLY A 1 196 ? 7.661 -9.572 -18.378 1.00 95.06 196 GLY A N 1
ATOM 1505 C CA . GLY A 1 196 ? 9.021 -9.990 -18.044 1.00 95.06 196 GLY A CA 1
ATOM 1506 C C . GLY A 1 196 ? 9.549 -11.074 -18.980 1.00 95.06 196 GLY A C 1
ATOM 1507 O O . GLY A 1 196 ? 8.796 -11.682 -19.742 1.00 95.06 196 GLY A O 1
ATOM 1508 N N . ARG A 1 197 ? 10.856 -11.346 -18.893 1.00 92.94 197 ARG A N 1
ATOM 1509 C CA . ARG A 1 197 ? 11.488 -12.465 -19.615 1.00 92.94 197 ARG A CA 1
ATOM 1510 C C . ARG A 1 197 ? 10.881 -13.801 -19.195 1.00 92.94 197 ARG A C 1
ATOM 1512 O O . ARG A 1 197 ? 10.611 -14.659 -20.033 1.00 92.94 197 ARG A O 1
ATOM 1519 N N . GLU A 1 198 ? 10.720 -14.002 -17.893 1.00 90.62 198 GLU A N 1
ATOM 1520 C CA . GLU A 1 198 ? 10.124 -15.208 -17.345 1.00 90.62 198 GLU A CA 1
ATOM 1521 C C . GLU A 1 198 ? 8.593 -15.161 -17.450 1.00 90.62 198 GLU A C 1
ATOM 1523 O O . GLU A 1 198 ? 7.951 -14.158 -17.131 1.00 90.62 198 GLU A O 1
ATOM 1528 N N . ALA A 1 199 ? 7.996 -16.280 -17.868 1.00 88.56 199 ALA A N 1
ATOM 1529 C CA . ALA A 1 199 ? 6.556 -16.383 -18.074 1.00 88.56 199 ALA A CA 1
ATOM 1530 C C . ALA A 1 199 ? 5.767 -15.990 -16.812 1.00 88.56 199 ALA A C 1
ATOM 1532 O O . ALA A 1 199 ? 6.024 -16.486 -15.715 1.00 88.56 199 ALA A O 1
ATOM 1533 N N . GLY A 1 200 ? 4.786 -15.103 -16.988 1.00 86.94 200 GLY A N 1
ATOM 1534 C CA . GLY A 1 200 ? 3.913 -14.623 -15.915 1.00 86.94 200 GLY A CA 1
ATOM 1535 C C . GLY A 1 200 ? 4.492 -13.492 -15.063 1.00 86.94 200 GLY A C 1
ATOM 1536 O O . GLY A 1 200 ? 3.737 -12.890 -14.302 1.00 86.94 200 GLY A O 1
ATOM 1537 N N . GLN A 1 201 ? 5.779 -13.153 -15.199 1.00 92.38 201 GLN A N 1
ATOM 1538 C CA . GLN A 1 201 ? 6.317 -11.962 -14.546 1.00 92.38 201 GLN A CA 1
ATOM 1539 C C . GLN A 1 201 ? 5.841 -10.696 -15.252 1.00 92.38 201 GLN A C 1
ATOM 1541 O O . GLN A 1 201 ? 5.777 -10.636 -16.483 1.00 92.38 201 GLN A O 1
ATOM 1546 N N . LYS A 1 202 ? 5.572 -9.655 -14.466 1.00 94.44 202 LYS A N 1
ATOM 1547 C CA . LYS A 1 202 ? 5.336 -8.310 -14.975 1.00 94.44 202 LYS A CA 1
ATOM 1548 C C . LYS A 1 202 ? 6.357 -7.364 -14.369 1.00 94.44 202 LYS A C 1
ATOM 1550 O O . LYS A 1 202 ? 6.852 -7.545 -13.257 1.00 94.44 202 LYS A O 1
ATOM 1555 N N . TRP A 1 203 ? 6.688 -6.354 -15.143 1.00 97.06 203 TRP A N 1
ATOM 1556 C CA . TRP A 1 203 ? 7.631 -5.321 -14.766 1.00 97.06 203 TRP A CA 1
ATOM 1557 C C . TRP A 1 203 ? 7.051 -3.979 -15.167 1.00 97.06 203 TRP A C 1
ATOM 1559 O O . TRP A 1 203 ? 6.198 -3.896 -16.039 1.00 97.06 203 TRP A O 1
ATOM 1569 N N . PHE A 1 204 ? 7.510 -2.918 -14.536 1.00 97.06 204 PHE A N 1
ATOM 1570 C CA . PHE A 1 204 ? 7.134 -1.560 -14.853 1.00 97.06 204 PHE A CA 1
ATOM 1571 C C . PHE A 1 204 ? 8.319 -0.865 -15.496 1.00 97.06 204 PHE A C 1
ATOM 1573 O O . PHE A 1 204 ? 9.356 -0.654 -14.859 1.00 97.06 204 PHE A O 1
ATOM 1580 N N . LYS A 1 205 ? 8.178 -0.567 -16.782 1.00 98.06 205 LYS A N 1
ATOM 1581 C CA . LYS A 1 205 ? 9.161 0.180 -17.551 1.00 98.06 205 LYS A CA 1
ATOM 1582 C C . LYS A 1 205 ? 8.999 1.658 -17.230 1.00 98.06 205 LYS A C 1
ATOM 1584 O O . LYS A 1 205 ? 7.940 2.217 -17.489 1.00 98.06 205 LYS A O 1
ATOM 1589 N N . LEU A 1 206 ? 10.043 2.270 -16.680 1.00 98.12 206 LEU A N 1
ATOM 1590 C CA . LEU A 1 206 ? 10.058 3.690 -16.341 1.00 98.12 206 LEU A CA 1
ATOM 1591 C C . LEU A 1 206 ? 10.214 4.553 -17.595 1.00 98.12 206 LEU A C 1
ATOM 1593 O O . LEU A 1 206 ? 11.012 4.217 -18.473 1.00 98.12 206 LEU A O 1
ATOM 1597 N N . ASP A 1 207 ? 9.560 5.713 -17.619 1.00 97.56 207 ASP A N 1
ATOM 1598 C CA . ASP A 1 207 ? 9.729 6.710 -18.690 1.00 97.56 207 ASP A CA 1
ATOM 1599 C C . ASP A 1 207 ? 11.181 7.207 -18.789 1.00 97.56 207 ASP A C 1
ATOM 1601 O O . ASP A 1 207 ? 11.725 7.395 -19.876 1.00 97.56 207 ASP A O 1
ATOM 1605 N N . GLU A 1 208 ? 11.848 7.355 -17.639 1.00 95.94 208 GLU A N 1
ATOM 1606 C CA . GLU A 1 208 ? 13.273 7.707 -17.529 1.00 95.94 208 GLU A CA 1
ATOM 1607 C C . GLU A 1 208 ? 14.227 6.531 -17.822 1.00 95.94 208 GLU A C 1
ATOM 1609 O O . GLU A 1 208 ? 15.449 6.657 -17.709 1.00 95.94 208 GLU A O 1
ATOM 1614 N N . GLY A 1 209 ? 13.678 5.375 -18.193 1.00 96.69 209 GLY A N 1
ATOM 1615 C CA . GLY A 1 209 ? 14.420 4.173 -18.531 1.00 96.69 209 GLY A CA 1
ATOM 1616 C C . GLY A 1 209 ? 14.689 3.243 -17.348 1.00 96.69 209 GLY A C 1
ATOM 1617 O O . GLY A 1 209 ? 14.867 3.649 -16.189 1.00 96.69 209 GLY A O 1
ATOM 1618 N N . GLY A 1 210 ? 14.771 1.960 -17.696 1.00 97.81 210 GLY A N 1
ATOM 1619 C CA . GLY A 1 210 ? 14.926 0.841 -16.777 1.00 97.81 210 GLY A CA 1
ATOM 1620 C C . GLY A 1 210 ? 13.595 0.229 -16.344 1.00 97.81 210 GLY A C 1
ATOM 1621 O O . GLY A 1 210 ? 12.518 0.726 -16.671 1.00 97.81 210 GLY A O 1
ATOM 1622 N N . TYR A 1 211 ? 13.691 -0.877 -15.612 1.00 98.25 211 TYR A N 1
ATOM 1623 C CA . TYR A 1 211 ? 12.558 -1.728 -15.257 1.00 98.25 211 TYR A CA 1
ATOM 1624 C C . TYR A 1 211 ? 12.519 -1.980 -13.756 1.00 98.25 211 TYR A C 1
ATOM 1626 O O . TYR A 1 211 ? 13.545 -2.279 -13.141 1.00 98.25 211 TYR A O 1
ATOM 1634 N N . ILE A 1 212 ? 11.328 -1.899 -13.176 1.00 97.38 212 ILE A N 1
ATOM 1635 C CA . ILE A 1 212 ? 11.057 -2.233 -11.779 1.00 97.38 212 ILE A CA 1
ATOM 1636 C C . ILE A 1 212 ? 10.158 -3.459 -11.736 1.00 97.38 212 ILE A C 1
ATOM 1638 O O . ILE A 1 212 ? 9.188 -3.536 -12.477 1.00 97.38 212 ILE A O 1
ATOM 1642 N N . TRP A 1 213 ? 10.463 -4.425 -10.876 1.00 95.00 213 TRP A N 1
ATOM 1643 C CA . TRP A 1 213 ? 9.579 -5.574 -10.693 1.00 95.00 213 TRP A CA 1
ATOM 1644 C C . TRP A 1 213 ? 8.229 -5.120 -10.121 1.00 95.00 213 TRP A C 1
ATOM 1646 O O . TRP A 1 213 ? 8.216 -4.363 -9.146 1.00 95.00 213 TRP A O 1
ATOM 1656 N N . ASP A 1 214 ? 7.120 -5.571 -10.715 1.00 88.62 214 ASP A N 1
ATOM 1657 C CA . ASP A 1 214 ? 5.762 -5.126 -10.375 1.00 88.62 214 ASP A CA 1
ATOM 1658 C C . ASP A 1 214 ? 5.387 -5.374 -8.907 1.00 88.62 214 ASP A C 1
ATOM 1660 O O . ASP A 1 214 ? 4.667 -4.577 -8.316 1.00 88.62 214 ASP A O 1
ATOM 1664 N N . GLY A 1 215 ? 5.957 -6.404 -8.279 1.00 84.06 215 GLY A N 1
ATOM 1665 C CA . GLY A 1 215 ? 5.783 -6.679 -6.851 1.00 84.06 215 GLY A CA 1
ATOM 1666 C C . GLY A 1 215 ? 6.315 -5.586 -5.911 1.00 84.06 215 GLY A C 1
ATOM 1667 O O . GLY A 1 215 ? 5.994 -5.604 -4.724 1.00 84.06 215 GLY A O 1
ATOM 1668 N N . ASN A 1 216 ? 7.098 -4.622 -6.414 1.00 86.19 216 ASN A N 1
ATOM 1669 C CA . ASN A 1 216 ? 7.507 -3.434 -5.654 1.00 86.19 216 ASN A CA 1
ATOM 1670 C C . ASN A 1 216 ? 6.543 -2.252 -5.808 1.00 86.19 216 ASN A C 1
ATOM 1672 O O . ASN A 1 216 ? 6.865 -1.152 -5.358 1.00 86.19 216 ASN A O 1
ATOM 1676 N N . ILE A 1 217 ? 5.418 -2.439 -6.494 1.00 84.88 217 ILE A N 1
ATOM 1677 C CA . ILE A 1 217 ? 4.513 -1.366 -6.880 1.00 84.88 217 ILE A CA 1
ATOM 1678 C C . ILE A 1 217 ? 3.146 -1.608 -6.255 1.00 84.88 217 ILE A C 1
ATOM 1680 O O . ILE A 1 217 ? 2.678 -2.743 -6.161 1.00 84.88 217 ILE A O 1
ATOM 1684 N N . GLY A 1 218 ? 2.516 -0.524 -5.804 1.00 70.75 218 GLY A N 1
ATOM 1685 C CA . GLY A 1 218 ? 1.180 -0.561 -5.228 1.00 70.75 218 GLY A CA 1
ATOM 1686 C C . GLY A 1 218 ? 0.140 -0.969 -6.260 1.00 70.75 218 GLY A C 1
ATOM 1687 O O . GLY A 1 218 ? -0.080 -0.238 -7.221 1.00 70.75 218 GLY A O 1
ATOM 1688 N N . SER A 1 219 ? -0.525 -2.107 -6.056 1.00 74.25 219 SER A N 1
ATOM 1689 C CA . SER A 1 219 ? -1.768 -2.411 -6.772 1.00 74.25 219 SER A CA 1
ATOM 1690 C C . SER A 1 219 ? -2.940 -1.652 -6.142 1.00 74.25 219 SER A C 1
ATOM 1692 O O . SER A 1 219 ? -3.026 -1.535 -4.918 1.00 74.25 219 SER A O 1
ATOM 1694 N N . TRP A 1 220 ? -3.883 -1.196 -6.971 1.00 76.75 220 TRP A N 1
ATOM 1695 C CA . TRP A 1 220 ? -5.138 -0.569 -6.534 1.00 76.75 220 TRP A CA 1
ATOM 1696 C C . TRP A 1 220 ? -6.049 -1.505 -5.728 1.00 76.75 220 TRP A C 1
ATOM 1698 O O . TRP A 1 220 ? -7.014 -1.044 -5.121 1.00 76.75 220 TRP A O 1
ATOM 1708 N N . GLU A 1 221 ? -5.770 -2.806 -5.742 1.00 87.06 221 GLU A N 1
ATOM 1709 C CA . GLU A 1 221 ? -6.535 -3.844 -5.040 1.00 87.06 221 GLU A CA 1
ATOM 1710 C C . GLU A 1 221 ? -5.818 -4.352 -3.780 1.00 87.06 221 GLU A C 1
ATOM 1712 O O . GLU A 1 221 ? -6.395 -5.115 -3.005 1.00 87.06 221 GLU A O 1
ATOM 1717 N N . ILE A 1 222 ? -4.564 -3.931 -3.557 1.00 89.44 222 ILE A N 1
ATOM 1718 C CA . ILE A 1 222 ? -3.737 -4.434 -2.459 1.00 89.44 222 ILE A CA 1
ATOM 1719 C C . ILE A 1 222 ? -3.632 -3.408 -1.325 1.00 89.44 222 ILE A C 1
ATOM 1721 O O . ILE A 1 222 ? -3.361 -2.225 -1.536 1.00 89.44 222 ILE A O 1
ATOM 1725 N N . ILE A 1 223 ? -3.805 -3.899 -0.100 1.00 94.12 223 ILE A N 1
ATOM 1726 C CA . ILE A 1 223 ? -3.561 -3.193 1.155 1.00 94.12 223 ILE A CA 1
ATOM 1727 C C . ILE A 1 223 ? -2.115 -3.454 1.591 1.00 94.12 223 ILE A C 1
ATOM 1729 O O . ILE A 1 223 ? -1.702 -4.597 1.826 1.00 94.12 223 ILE A O 1
ATOM 1733 N N . TYR A 1 224 ? -1.352 -2.379 1.745 1.00 92.44 224 TYR A N 1
ATOM 1734 C CA . TYR A 1 224 ? 0.014 -2.377 2.258 1.00 92.44 224 TYR A CA 1
ATOM 1735 C C . TYR A 1 224 ? 0.033 -1.774 3.662 1.00 92.44 224 TYR A C 1
ATOM 1737 O O . TYR A 1 224 ? -0.798 -0.927 3.967 1.00 92.44 224 TYR A O 1
ATOM 1745 N N . PRO A 1 225 ? 1.011 -2.101 4.523 1.00 94.38 225 PRO A N 1
ATOM 1746 C CA . PRO A 1 225 ? 1.155 -1.431 5.822 1.00 94.38 225 PRO A CA 1
ATOM 1747 C C . PRO A 1 225 ? 1.294 0.100 5.733 1.00 94.38 225 PRO A C 1
ATOM 1749 O O . PRO A 1 225 ? 1.013 0.804 6.698 1.00 94.38 225 PRO A O 1
ATOM 1752 N N . ALA A 1 226 ? 1.728 0.625 4.583 1.00 90.06 226 ALA A N 1
ATOM 1753 C CA . ALA A 1 226 ? 1.891 2.055 4.334 1.00 90.06 226 ALA A CA 1
ATOM 1754 C C . ALA A 1 226 ? 0.699 2.730 3.633 1.00 90.06 226 ALA A C 1
ATOM 1756 O O . ALA A 1 226 ? 0.729 3.950 3.468 1.00 90.06 226 ALA A O 1
ATOM 1757 N N . GLY A 1 227 ? -0.339 1.988 3.245 1.00 91.38 227 GLY A N 1
ATOM 1758 C CA . GLY A 1 227 ? -1.513 2.552 2.585 1.00 91.38 227 GLY A CA 1
ATOM 1759 C C . GLY A 1 227 ? -2.247 1.558 1.694 1.00 91.38 227 GLY A C 1
ATOM 1760 O O . GLY A 1 227 ? -1.941 0.367 1.669 1.00 91.38 227 GLY A O 1
ATOM 1761 N N . MET A 1 228 ? -3.234 2.040 0.950 1.00 93.25 228 MET A N 1
ATOM 1762 C CA . MET A 1 228 ? -4.052 1.217 0.059 1.00 93.25 228 MET A CA 1
ATOM 1763 C C . MET A 1 228 ? -4.518 2.026 -1.148 1.00 93.25 228 MET A C 1
ATOM 1765 O O . MET A 1 228 ? -4.476 3.255 -1.133 1.00 93.25 228 MET A O 1
ATOM 1769 N N . GLY A 1 229 ? -4.930 1.331 -2.212 1.00 84.56 229 GLY A N 1
ATOM 1770 C CA . GLY A 1 229 ? -5.405 1.991 -3.427 1.00 84.56 229 GLY A CA 1
ATOM 1771 C C . GLY A 1 229 ? -4.327 2.862 -4.073 1.00 84.56 229 GLY A C 1
ATOM 1772 O O . GLY A 1 229 ? -4.618 3.978 -4.468 1.00 84.56 229 GLY A O 1
ATOM 1773 N N . GLY A 1 230 ? -3.066 2.418 -4.084 1.00 81.31 230 GLY A N 1
ATOM 1774 C CA . GLY A 1 230 ? -1.959 3.199 -4.651 1.00 81.31 230 GLY A CA 1
ATOM 1775 C C . GLY A 1 230 ? -1.626 4.507 -3.916 1.00 81.31 230 GLY A C 1
ATOM 1776 O O . GLY A 1 230 ? -0.774 5.248 -4.391 1.00 81.31 230 GLY A O 1
ATOM 1777 N N . LEU A 1 231 ? -2.244 4.791 -2.768 1.00 88.56 231 LEU A N 1
ATOM 1778 C CA . LEU A 1 231 ? -2.007 5.988 -1.960 1.00 88.56 231 LEU A CA 1
ATOM 1779 C C . LEU A 1 231 ? -1.296 5.620 -0.651 1.00 88.56 231 LEU A C 1
ATOM 1781 O O . LEU A 1 231 ? -1.422 4.497 -0.161 1.00 88.56 231 LEU A O 1
ATOM 1785 N N . PHE A 1 232 ? -0.537 6.565 -0.081 1.00 90.69 232 PHE A N 1
ATOM 1786 C CA . PHE A 1 232 ? 0.393 6.286 1.022 1.00 90.69 232 PHE A CA 1
ATOM 1787 C C . PHE A 1 232 ? 0.334 7.319 2.144 1.00 90.69 232 PHE A C 1
ATOM 1789 O O . PHE A 1 232 ? 0.168 8.514 1.908 1.00 90.69 232 PHE A O 1
ATOM 1796 N N . VAL A 1 233 ? 0.546 6.858 3.377 1.00 93.62 233 VAL A N 1
ATOM 1797 C CA . VAL A 1 233 ? 0.669 7.731 4.552 1.00 93.62 233 VAL A CA 1
ATOM 1798 C C . VAL A 1 233 ? 1.948 8.576 4.491 1.00 93.62 233 VAL A C 1
ATOM 1800 O O . VAL A 1 233 ? 2.919 8.234 3.815 1.00 93.62 233 VAL A O 1
ATOM 1803 N N . GLY A 1 234 ? 1.975 9.679 5.236 1.00 91.25 234 GLY A 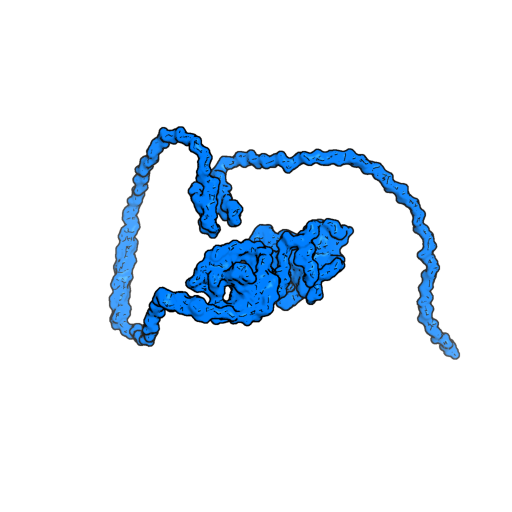N 1
ATOM 1804 C CA . GLY A 1 234 ? 3.081 10.639 5.269 1.00 91.25 234 GLY A CA 1
ATOM 1805 C C . GLY A 1 234 ? 3.048 11.666 4.134 1.00 91.25 234 GLY A C 1
ATOM 1806 O O . GLY A 1 234 ? 3.967 12.476 4.021 1.00 91.25 234 GLY A O 1
ATOM 1807 N N . ARG A 1 235 ? 2.009 11.647 3.294 1.00 89.94 235 ARG A N 1
ATOM 1808 C CA . ARG A 1 235 ? 1.831 12.570 2.168 1.00 89.94 235 ARG A CA 1
ATOM 1809 C C . ARG A 1 235 ? 0.849 13.689 2.525 1.00 89.94 235 ARG A C 1
ATOM 1811 O O . ARG A 1 235 ? -0.114 13.433 3.253 1.00 89.94 235 ARG A O 1
ATOM 1818 N N . PRO A 1 236 ? 1.078 14.924 2.052 1.00 93.31 236 PRO A N 1
ATOM 1819 C CA . PRO A 1 236 ? 0.171 16.026 2.319 1.00 93.31 236 PRO A CA 1
ATOM 1820 C C . PRO A 1 236 ? -1.134 15.859 1.524 1.00 93.31 236 PRO A C 1
ATOM 1822 O O . PRO A 1 236 ? -1.123 15.331 0.416 1.00 93.31 236 PRO A O 1
ATOM 1825 N N . ARG A 1 237 ? -2.259 16.353 2.054 1.00 91.94 237 ARG A N 1
ATOM 1826 C CA . ARG A 1 237 ? -3.594 16.247 1.425 1.00 91.94 237 ARG A CA 1
ATOM 1827 C C . ARG A 1 237 ? -3.667 16.639 -0.062 1.00 91.94 237 ARG A C 1
ATOM 1829 O O . ARG A 1 237 ? -4.381 15.955 -0.788 1.00 91.94 237 ARG A O 1
ATOM 1836 N N . PRO A 1 238 ? -2.949 17.667 -0.561 1.00 89.94 238 PRO A N 1
ATOM 1837 C CA . PRO A 1 238 ? -2.951 17.994 -1.987 1.00 89.94 238 PRO A CA 1
ATOM 1838 C C . PRO A 1 238 ? -2.528 16.846 -2.917 1.00 89.94 238 PRO A C 1
ATOM 1840 O O . PRO A 1 238 ? -2.980 16.809 -4.056 1.00 89.94 238 PRO A O 1
ATOM 1843 N N . ASP A 1 239 ? -1.731 15.886 -2.440 1.00 86.38 239 ASP A N 1
ATOM 1844 C CA . ASP A 1 239 ? -1.313 14.717 -3.230 1.00 86.38 239 ASP A CA 1
ATOM 1845 C C . ASP A 1 239 ? -2.463 13.724 -3.478 1.00 86.38 239 ASP A C 1
ATOM 1847 O O . ASP A 1 239 ? -2.330 12.798 -4.270 1.00 86.38 239 ASP A O 1
ATOM 1851 N N . PHE A 1 240 ? -3.595 13.907 -2.796 1.00 91.06 240 PHE A N 1
ATOM 1852 C CA . PHE A 1 240 ? -4.773 13.044 -2.872 1.00 91.06 240 PHE A CA 1
ATOM 1853 C C . PHE A 1 240 ? -5.912 13.674 -3.684 1.00 91.06 240 PHE A C 1
ATOM 1855 O O . PHE A 1 240 ? -7.005 13.104 -3.779 1.00 91.06 240 PHE A O 1
ATOM 1862 N N . LEU A 1 241 ? -5.687 14.860 -4.262 1.00 85.19 241 LEU A N 1
ATOM 1863 C CA . LEU A 1 241 ? -6.675 15.534 -5.099 1.00 85.19 241 LEU A CA 1
ATOM 1864 C C . LEU A 1 241 ? -7.039 14.656 -6.300 1.00 85.19 241 LEU A C 1
ATOM 1866 O O . LEU A 1 241 ? -6.172 14.101 -6.966 1.00 85.19 241 LEU A O 1
ATOM 1870 N N . GLY A 1 242 ? -8.338 14.529 -6.569 1.00 87.81 242 GLY A N 1
ATOM 1871 C CA . GLY A 1 242 ? -8.850 13.650 -7.623 1.00 87.81 242 GLY A CA 1
ATOM 1872 C C . GLY A 1 242 ? -8.959 12.173 -7.228 1.00 87.81 242 GLY A C 1
ATOM 1873 O O . GLY A 1 242 ? -9.433 11.384 -8.039 1.00 87.81 242 GLY A O 1
ATOM 1874 N N . HIS A 1 243 ? -8.583 11.802 -5.999 1.00 89.00 243 HIS A N 1
ATOM 1875 C CA . HIS A 1 243 ? -8.776 10.449 -5.463 1.00 89.00 243 HIS A CA 1
ATOM 1876 C C . HIS A 1 243 ? -9.773 10.384 -4.304 1.00 89.00 243 HIS A C 1
ATOM 1878 O O . HIS A 1 243 ? -10.362 9.326 -4.080 1.00 89.00 243 HIS A O 1
ATOM 1884 N N . LEU A 1 244 ? -9.978 11.491 -3.585 1.00 94.12 244 LEU A N 1
ATOM 1885 C CA . LEU A 1 244 ? -10.836 11.568 -2.399 1.00 94.12 244 LEU A CA 1
ATOM 1886 C C . LEU A 1 244 ? -11.998 12.554 -2.582 1.00 94.12 244 LEU A C 1
ATOM 1888 O O . LEU A 1 244 ? -11.953 13.429 -3.449 1.00 94.12 244 LEU A O 1
ATOM 1892 N N . SER A 1 245 ? -13.026 12.416 -1.744 1.00 93.81 245 SER A N 1
ATOM 1893 C CA . SER A 1 245 ? -14.143 13.351 -1.625 1.00 93.81 245 SER A CA 1
ATOM 1894 C C . SER A 1 245 ? -13.658 14.765 -1.291 1.00 93.81 245 SER A C 1
ATOM 1896 O O . SER A 1 245 ? -12.650 14.961 -0.616 1.00 93.81 245 SER A O 1
ATOM 1898 N N . GLU A 1 246 ? -14.401 15.782 -1.734 1.00 89.00 246 GLU A N 1
ATOM 1899 C CA . GLU A 1 246 ? -14.079 17.181 -1.407 1.00 89.00 246 GLU A CA 1
ATOM 1900 C C . GLU A 1 246 ? -14.415 17.539 0.049 1.00 89.00 246 GLU A C 1
ATOM 1902 O O . GLU A 1 246 ? -13.839 18.468 0.614 1.00 89.00 246 GLU A O 1
ATOM 1907 N N . GLN A 1 247 ? -15.362 16.817 0.655 1.00 86.88 247 GLN A N 1
ATOM 1908 C CA . GLN A 1 247 ? -15.825 17.035 2.024 1.00 86.88 247 GLN A CA 1
ATOM 1909 C C . GLN A 1 247 ? -15.370 15.882 2.918 1.00 86.88 247 GLN A C 1
ATOM 1911 O O . GLN A 1 247 ? -15.590 14.717 2.580 1.00 86.88 247 GLN A O 1
ATOM 1916 N N . GLY A 1 248 ? -14.745 16.225 4.046 1.00 82.75 248 GLY A N 1
ATOM 1917 C CA . GLY A 1 248 ? -14.392 15.280 5.101 1.00 82.75 248 GLY A CA 1
ATOM 1918 C C . GLY A 1 248 ? -15.557 15.052 6.069 1.00 82.75 248 GLY A C 1
ATOM 1919 O O . GLY A 1 248 ? -16.376 15.946 6.289 1.00 82.75 248 GLY A O 1
ATOM 1920 N N . THR A 1 249 ? -15.630 13.855 6.649 1.00 77.50 249 THR A N 1
ATOM 1921 C CA . THR A 1 249 ? -16.788 13.395 7.440 1.00 77.50 249 THR A CA 1
ATOM 1922 C C . THR A 1 249 ? -16.592 13.565 8.954 1.00 77.50 249 THR A C 1
ATOM 1924 O O . THR A 1 249 ? -17.566 13.728 9.686 1.00 77.50 249 THR A O 1
ATOM 1927 N N . TYR A 1 250 ? -15.349 13.563 9.446 1.00 66.56 250 TYR A N 1
ATOM 1928 C CA . TYR A 1 250 ? -15.034 13.536 10.883 1.00 66.56 250 TYR A CA 1
ATOM 1929 C C . TYR A 1 250 ? -13.962 14.558 11.268 1.00 66.56 250 TYR A C 1
ATOM 1931 O O . TYR A 1 250 ? -12.900 14.541 10.667 1.00 66.56 250 TYR A O 1
ATOM 1939 N N . GLY A 1 251 ? -14.236 15.388 12.285 1.00 57.38 251 GLY A N 1
ATOM 1940 C CA . GLY A 1 251 ? -13.292 16.312 12.932 1.00 57.38 251 GLY A CA 1
ATOM 1941 C C . GLY A 1 251 ? -14.025 17.352 13.793 1.00 57.38 251 GLY A C 1
ATOM 1942 O O . GLY A 1 251 ? -14.753 18.187 13.263 1.00 57.38 251 GLY A O 1
ATOM 1943 N N . GLN A 1 252 ? -13.876 17.320 15.129 1.00 50.25 252 GLN A N 1
ATOM 1944 C CA . GLN A 1 252 ? -14.477 18.348 16.010 1.00 50.25 252 GLN A CA 1
ATOM 1945 C C . GLN A 1 252 ? -13.854 19.740 15.804 1.00 50.25 252 GLN A C 1
ATOM 1947 O O . GLN A 1 252 ? -14.460 20.758 16.142 1.00 50.25 252 GLN A O 1
ATOM 1952 N N . SER A 1 253 ? -12.681 19.787 15.174 1.00 58.81 253 SER A N 1
ATOM 1953 C CA . SER A 1 253 ? -12.169 20.950 14.470 1.00 58.81 253 SER A CA 1
ATOM 1954 C C . SER A 1 253 ? -11.493 20.487 13.178 1.00 58.81 253 SER A C 1
ATOM 1956 O O . SER A 1 253 ? -10.670 19.572 13.190 1.00 58.81 253 SER A O 1
ATOM 1958 N N . ALA A 1 254 ? -11.808 21.151 12.064 1.00 56.25 254 ALA A N 1
ATOM 1959 C CA . ALA A 1 254 ? -11.174 20.937 10.755 1.00 56.25 254 ALA A CA 1
ATOM 1960 C C . ALA A 1 254 ? -9.644 21.169 10.764 1.00 56.25 254 ALA A C 1
ATOM 1962 O O . ALA A 1 254 ? -8.956 20.961 9.772 1.00 56.25 254 ALA A O 1
ATOM 1963 N N . GLU A 1 255 ? -9.097 21.658 11.880 1.00 64.56 255 GLU A N 1
ATOM 1964 C CA . GLU A 1 255 ? -7.720 22.127 11.966 1.00 64.56 255 GLU A CA 1
ATOM 1965 C C . GLU A 1 255 ? -6.713 21.009 12.275 1.00 64.56 255 GLU A C 1
ATOM 1967 O O . GLU A 1 255 ? -5.552 21.134 11.893 1.00 64.56 255 GLU A O 1
ATOM 1972 N N . TYR A 1 256 ? -7.131 19.903 12.907 1.00 76.94 256 TYR A N 1
ATOM 1973 C CA . TYR A 1 256 ? -6.172 18.902 13.401 1.00 76.94 256 TYR A CA 1
ATOM 1974 C C . TYR A 1 256 ? -6.335 17.513 12.820 1.00 76.94 256 TYR A C 1
ATOM 1976 O O . TYR A 1 256 ? -5.316 16.847 12.624 1.00 76.94 256 TYR A O 1
ATOM 1984 N N . CYS A 1 257 ? -7.557 17.076 12.519 1.00 87.44 257 CYS A N 1
ATOM 1985 C CA . CYS A 1 257 ? -7.750 15.747 11.975 1.00 87.44 257 CYS A CA 1
ATOM 1986 C C . CYS A 1 257 ? -9.073 15.591 11.226 1.00 87.44 257 CYS A C 1
ATOM 1988 O O . CYS A 1 257 ? -10.126 16.021 11.697 1.00 87.44 257 CYS A O 1
ATOM 1990 N N . GLU A 1 258 ? -8.978 14.993 10.040 1.00 91.25 258 GLU A N 1
ATOM 1991 C CA . GLU A 1 258 ? -10.072 14.867 9.085 1.00 91.25 258 GLU A CA 1
ATOM 1992 C C . GLU A 1 258 ? -10.033 13.505 8.393 1.00 91.25 258 GLU A C 1
ATOM 1994 O O . GLU A 1 258 ? -8.960 13.009 8.058 1.00 91.25 258 GLU A O 1
ATOM 1999 N N . THR A 1 259 ? -11.196 12.903 8.140 1.00 93.12 259 THR A N 1
ATOM 2000 C CA . THR A 1 259 ? -11.305 11.675 7.333 1.00 93.12 259 THR A CA 1
ATOM 2001 C C . THR A 1 259 ? -12.061 11.946 6.042 1.00 93.12 259 THR A C 1
ATOM 2003 O O . THR A 1 259 ? -13.119 12.573 6.078 1.00 93.12 259 THR A O 1
ATOM 2006 N N . TYR A 1 260 ? -11.534 11.450 4.926 1.00 94.44 260 TYR A N 1
ATOM 2007 C CA . TYR A 1 260 ? -12.093 11.615 3.587 1.00 94.44 260 TYR A CA 1
ATOM 2008 C C . TYR A 1 260 ? -12.301 10.261 2.927 1.00 94.44 260 TYR A C 1
ATOM 2010 O O . TYR A 1 260 ? -11.412 9.410 2.972 1.00 94.44 260 TYR A O 1
ATOM 2018 N N . ASP A 1 261 ? -13.441 10.074 2.278 1.00 95.38 261 ASP A N 1
ATOM 2019 C CA . ASP A 1 261 ? -13.720 8.852 1.535 1.00 95.38 261 ASP A CA 1
ATOM 2020 C C . ASP A 1 261 ? -13.057 8.910 0.156 1.00 95.38 261 ASP A C 1
ATOM 2022 O O . ASP A 1 261 ? -12.964 9.962 -0.474 1.00 95.38 261 ASP A O 1
ATOM 2026 N N . SER A 1 262 ? -12.588 7.770 -0.333 1.00 95.31 262 SER A N 1
ATOM 2027 C CA . SER A 1 262 ? -12.178 7.615 -1.731 1.00 95.31 262 SER A CA 1
ATOM 2028 C C . SER A 1 262 ? -13.357 7.856 -2.673 1.00 95.31 262 SER A C 1
ATOM 2030 O O . SER A 1 262 ? -14.497 7.509 -2.367 1.00 95.31 262 SER A O 1
ATOM 2032 N N . LEU A 1 263 ? -13.090 8.424 -3.853 1.00 92.88 263 LEU A N 1
ATOM 2033 C CA . LEU A 1 263 ? -14.131 8.697 -4.853 1.00 92.88 263 LEU A CA 1
ATOM 2034 C C . LEU A 1 263 ? -14.827 7.425 -5.359 1.00 92.88 263 LEU A C 1
ATOM 2036 O O . LEU A 1 263 ? -15.976 7.487 -5.790 1.00 92.88 263 LEU A O 1
ATOM 2040 N N . ASP A 1 264 ? -14.144 6.280 -5.307 1.00 91.00 264 ASP A N 1
ATOM 2041 C CA . ASP A 1 264 ? -14.710 4.972 -5.646 1.00 91.00 264 ASP A CA 1
ATOM 2042 C C . ASP A 1 264 ? -15.398 4.275 -4.454 1.00 91.00 264 ASP A C 1
ATOM 2044 O O . ASP A 1 264 ? -15.950 3.185 -4.610 1.00 91.00 264 ASP A O 1
ATOM 2048 N N . GLY A 1 265 ? -15.384 4.900 -3.271 1.00 94.50 265 GLY A N 1
ATOM 2049 C CA . GLY A 1 265 ? -16.022 4.412 -2.051 1.00 94.50 265 GLY A CA 1
ATOM 2050 C C . GLY A 1 265 ? -15.387 3.153 -1.459 1.00 94.50 265 GLY A C 1
ATOM 2051 O O . GLY A 1 265 ? -16.020 2.486 -0.639 1.00 94.50 265 GLY A O 1
ATOM 2052 N N . ARG A 1 266 ? -14.172 2.766 -1.872 1.00 95.31 266 ARG A N 1
ATOM 2053 C CA . ARG A 1 266 ? -13.550 1.514 -1.409 1.00 95.31 266 ARG A CA 1
ATOM 2054 C C . ARG A 1 266 ? -12.810 1.650 -0.083 1.00 95.31 266 ARG A C 1
ATOM 2056 O O . ARG A 1 266 ? -12.654 0.658 0.624 1.00 95.31 266 ARG A O 1
ATOM 2063 N N . PHE A 1 267 ? -12.350 2.843 0.257 1.00 96.25 267 PHE A N 1
ATOM 2064 C CA . PHE A 1 267 ? -11.638 3.136 1.501 1.00 96.25 267 PHE A CA 1
ATOM 2065 C C . PHE A 1 267 ? -11.821 4.595 1.924 1.00 96.25 267 PHE A C 1
ATOM 2067 O O . PHE A 1 267 ? -12.297 5.417 1.144 1.00 96.25 267 PHE A O 1
ATOM 2074 N N . SER A 1 268 ? -11.394 4.922 3.136 1.00 95.81 268 SER A N 1
ATOM 2075 C CA . SER A 1 268 ? -11.254 6.287 3.629 1.00 95.81 268 SER A CA 1
ATOM 2076 C C . SER A 1 268 ? -9.824 6.552 4.094 1.00 95.81 268 SER A C 1
ATOM 2078 O O . SER A 1 268 ? -9.069 5.621 4.383 1.00 95.81 268 SER A O 1
ATOM 2080 N N . VAL A 1 269 ? -9.428 7.822 4.108 1.00 95.94 269 VAL A N 1
ATOM 2081 C CA . VAL A 1 269 ? -8.092 8.290 4.488 1.00 95.94 269 VAL A CA 1
ATOM 2082 C C . VAL A 1 269 ? -8.229 9.301 5.605 1.00 95.94 269 VAL A C 1
ATOM 2084 O O . VAL A 1 269 ? -8.940 10.294 5.462 1.00 95.94 269 VAL A O 1
ATOM 2087 N N . MET A 1 270 ? -7.517 9.062 6.697 1.00 95.25 270 MET A N 1
ATOM 2088 C CA . MET A 1 270 ? -7.398 10.000 7.799 1.00 95.25 270 MET A CA 1
ATOM 2089 C C . MET A 1 270 ? -6.157 10.868 7.612 1.00 95.25 270 MET A C 1
ATOM 2091 O O . MET A 1 270 ? -5.064 10.364 7.336 1.00 95.25 270 MET A O 1
ATOM 2095 N N . PHE A 1 271 ? -6.328 12.171 7.796 1.00 94.06 271 PHE A N 1
ATOM 2096 C CA . PHE A 1 271 ? -5.275 13.171 7.798 1.00 94.06 271 PHE A CA 1
ATOM 2097 C C . PHE A 1 271 ? -5.129 13.757 9.192 1.00 94.06 271 PHE A C 1
ATOM 2099 O O . PHE A 1 271 ? -6.126 14.108 9.808 1.00 94.06 271 PHE A O 1
ATOM 2106 N N . GLU A 1 272 ? -3.893 13.946 9.640 1.00 92.75 272 GLU A N 1
ATOM 2107 C CA . GLU A 1 272 ? -3.550 14.726 10.827 1.00 92.75 272 GLU A CA 1
ATOM 2108 C C . GLU A 1 272 ? -2.597 15.843 10.414 1.00 92.75 272 GLU A C 1
ATOM 2110 O O . GLU A 1 272 ? -1.611 15.597 9.716 1.00 92.75 272 GLU A O 1
ATOM 2115 N N . ASN A 1 273 ? -2.890 17.084 10.807 1.00 91.94 273 ASN A N 1
ATOM 2116 C CA . ASN A 1 273 ? -2.116 18.260 10.386 1.00 91.94 273 ASN A CA 1
ATOM 2117 C C . ASN A 1 273 ? -1.884 18.301 8.859 1.00 91.94 273 ASN A C 1
ATOM 2119 O O . ASN A 1 273 ? -0.781 18.580 8.384 1.00 91.94 273 ASN A O 1
ATOM 2123 N N . ASN A 1 274 ? -2.931 17.986 8.084 1.00 91.88 274 ASN A N 1
ATOM 2124 C CA . ASN A 1 274 ? -2.917 17.930 6.618 1.00 91.88 274 ASN A CA 1
ATOM 2125 C C . ASN A 1 274 ? -1.977 16.859 6.015 1.00 91.88 274 ASN A C 1
ATOM 2127 O O . ASN A 1 274 ? -1.658 16.938 4.828 1.00 91.88 274 ASN A O 1
ATOM 2131 N N . VAL A 1 275 ? -1.558 15.853 6.792 1.00 93.88 275 VAL A N 1
ATOM 2132 C CA . VAL A 1 275 ? -0.738 14.711 6.352 1.00 93.88 275 VAL A CA 1
ATOM 2133 C C . VAL A 1 275 ? -1.515 13.413 6.551 1.00 93.88 275 VAL A C 1
ATOM 2135 O O . VAL A 1 275 ? -2.041 13.185 7.631 1.00 93.88 275 VAL A O 1
ATOM 2138 N N . ALA A 1 276 ? -1.586 12.551 5.536 1.00 95.38 276 ALA A N 1
ATOM 2139 C CA . ALA A 1 276 ? -2.269 11.262 5.648 1.00 95.38 276 ALA A CA 1
ATOM 2140 C C . ALA A 1 276 ? -1.577 10.372 6.689 1.00 95.38 276 ALA A C 1
ATOM 2142 O O . ALA A 1 276 ? -0.365 10.163 6.607 1.00 95.38 276 ALA A O 1
ATOM 2143 N N . THR A 1 277 ? -2.317 9.816 7.645 1.00 96.19 277 THR A N 1
ATOM 2144 C CA . THR A 1 277 ? -1.749 8.991 8.724 1.00 96.19 277 THR A CA 1
ATOM 2145 C C . THR A 1 277 ? -2.309 7.581 8.776 1.00 96.19 277 THR A C 1
ATOM 2147 O O . THR A 1 277 ? -1.573 6.667 9.159 1.00 96.19 277 THR A O 1
ATOM 2150 N N . SER A 1 278 ? -3.537 7.353 8.316 1.00 96.75 278 SER A N 1
ATOM 2151 C CA . SER A 1 278 ? -4.066 6.004 8.120 1.00 96.75 278 SER A CA 1
ATOM 2152 C C . SER A 1 278 ? -5.113 5.940 7.019 1.00 96.75 278 SER A C 1
ATOM 2154 O O . SER A 1 278 ? -5.644 6.948 6.562 1.00 96.75 278 SER A O 1
ATOM 2156 N N . PHE A 1 279 ? -5.379 4.714 6.595 1.00 96.62 279 PHE A N 1
ATOM 2157 C CA . PHE A 1 279 ? -6.440 4.341 5.682 1.00 96.62 279 PHE A CA 1
ATOM 2158 C C . PHE A 1 279 ? -7.318 3.300 6.364 1.00 96.62 279 PHE A C 1
ATOM 2160 O O . PHE A 1 279 ? -6.795 2.481 7.124 1.00 96.62 279 PHE A O 1
ATOM 2167 N N . LEU A 1 280 ? -8.608 3.297 6.051 1.00 97.00 280 LEU A N 1
ATOM 2168 C CA . LEU A 1 280 ? -9.601 2.350 6.550 1.00 97.00 280 LEU A CA 1
ATOM 2169 C C . LEU A 1 280 ? -10.404 1.787 5.379 1.00 97.00 280 LEU A C 1
ATOM 2171 O O . LEU A 1 280 ? -10.877 2.532 4.528 1.00 97.00 280 LEU A O 1
ATOM 2175 N N . THR A 1 281 ? -10.613 0.476 5.356 1.00 97.62 281 THR A N 1
ATOM 2176 C CA . THR A 1 281 ? -11.555 -0.159 4.436 1.00 97.62 281 THR A CA 1
ATOM 2177 C C . THR A 1 281 ? -12.395 -1.232 5.122 1.00 97.62 281 THR A C 1
ATOM 2179 O O . THR A 1 281 ? -11.896 -2.020 5.925 1.00 97.62 281 THR A O 1
ATOM 2182 N N . SER A 1 282 ? -13.671 -1.281 4.746 1.00 97.62 282 SER A N 1
ATOM 2183 C CA . SER A 1 282 ? -14.577 -2.416 4.971 1.00 97.62 282 SER A CA 1
ATOM 2184 C C . SER A 1 282 ? -14.950 -3.106 3.652 1.00 97.62 282 SER A C 1
ATOM 2186 O O . SER A 1 282 ? -15.893 -3.892 3.598 1.00 97.62 282 SER A O 1
ATOM 2188 N N . ASN A 1 283 ? -14.246 -2.802 2.556 1.00 97.38 283 ASN A N 1
ATOM 2189 C CA . ASN A 1 283 ? -14.536 -3.371 1.249 1.00 97.38 283 ASN A CA 1
ATOM 2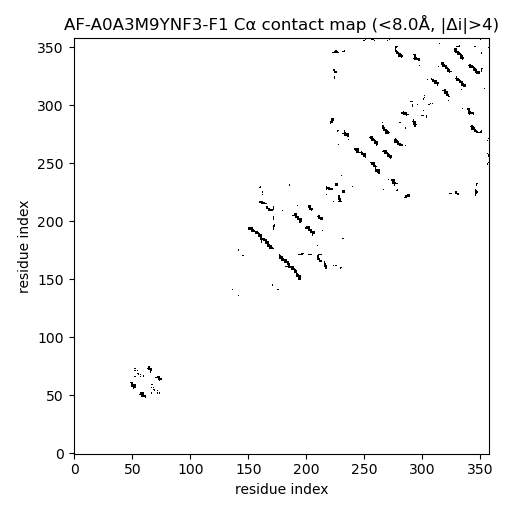190 C C . ASN A 1 283 ? -13.849 -4.745 1.098 1.00 97.38 283 ASN A C 1
ATOM 2192 O O . ASN A 1 283 ? -12.619 -4.815 1.144 1.00 97.38 283 ASN A O 1
ATOM 2196 N N . PRO A 1 284 ? -14.600 -5.837 0.855 1.00 96.75 284 PRO A N 1
ATOM 2197 C CA . PRO A 1 284 ? -14.035 -7.183 0.729 1.00 96.75 284 PRO A CA 1
ATOM 2198 C C . PRO A 1 284 ? -13.226 -7.411 -0.557 1.00 96.75 284 PRO A C 1
ATOM 2200 O O . PRO A 1 284 ? -12.576 -8.443 -0.685 1.00 96.75 284 PRO A O 1
ATOM 2203 N N . GLN A 1 285 ? -13.262 -6.484 -1.520 1.00 94.38 285 GLN A N 1
ATOM 2204 C CA . GLN A 1 285 ? -12.470 -6.568 -2.751 1.00 94.38 285 GLN A CA 1
ATOM 2205 C C . GLN A 1 285 ? -11.013 -6.141 -2.553 1.00 94.38 285 GLN A C 1
ATOM 2207 O O . GLN A 1 285 ? -10.176 -6.452 -3.397 1.00 94.38 285 GLN A O 1
ATOM 2212 N N . LEU A 1 286 ? -10.704 -5.422 -1.469 1.00 94.56 286 LEU A N 1
ATOM 2213 C CA . LEU A 1 286 ? -9.333 -5.076 -1.116 1.00 94.56 286 LEU A CA 1
ATOM 2214 C C . LEU A 1 286 ? -8.739 -6.171 -0.229 1.00 94.56 286 LEU A C 1
ATOM 2216 O O . LEU A 1 286 ? -9.368 -6.616 0.732 1.00 94.56 286 LEU A O 1
ATOM 2220 N N . MET A 1 287 ? -7.509 -6.581 -0.529 1.00 95.75 287 MET A N 1
ATOM 2221 C CA . MET A 1 287 ? -6.818 -7.631 0.221 1.00 95.75 287 MET A CA 1
ATOM 2222 C C . MET A 1 287 ? -5.388 -7.232 0.556 1.00 95.75 287 MET A C 1
ATOM 2224 O O . MET A 1 287 ? -4.742 -6.505 -0.187 1.00 95.75 287 MET A O 1
ATOM 2228 N N . THR A 1 288 ? -4.845 -7.716 1.664 1.00 95.56 288 THR A N 1
ATOM 2229 C CA . THR A 1 288 ? -3.439 -7.483 1.997 1.00 95.56 288 THR A CA 1
ATOM 2230 C C . THR A 1 288 ? -2.507 -8.227 1.043 1.00 95.56 288 THR A C 1
ATOM 2232 O O . THR A 1 288 ? -2.908 -9.155 0.342 1.00 95.56 288 THR A O 1
ATOM 2235 N N . GLN A 1 289 ? -1.211 -7.911 1.091 1.00 88.00 289 GLN A N 1
ATOM 2236 C CA . GLN A 1 289 ? -0.174 -8.675 0.376 1.00 88.00 289 GLN A CA 1
ATOM 2237 C C . GLN A 1 289 ? -0.160 -10.180 0.712 1.00 88.00 289 GLN A C 1
ATOM 2239 O O . GLN A 1 289 ? 0.437 -10.967 -0.018 1.00 88.00 289 GLN A O 1
ATOM 2244 N N . LYS A 1 290 ? -0.785 -10.585 1.825 1.00 92.94 290 LYS A N 1
ATOM 2245 C CA . LYS A 1 290 ? -0.919 -11.986 2.243 1.00 92.94 290 LYS A CA 1
ATOM 2246 C C . LYS A 1 290 ? -2.291 -12.588 1.912 1.00 92.94 290 LYS A C 1
ATOM 2248 O O . LYS A 1 290 ? -2.613 -13.654 2.423 1.00 92.94 290 LYS A O 1
ATOM 2253 N N . GLY A 1 291 ? -3.091 -11.908 1.090 1.00 94.25 291 GLY A N 1
ATOM 2254 C CA . GLY A 1 291 ? -4.417 -12.358 0.667 1.00 94.25 291 GLY A CA 1
ATOM 2255 C C . GLY A 1 291 ? -5.505 -12.227 1.733 1.00 94.25 291 GLY A C 1
ATOM 2256 O O . GLY A 1 291 ? -6.579 -12.786 1.553 1.00 94.25 291 GLY A O 1
ATOM 2257 N N . VAL A 1 292 ? -5.252 -11.511 2.835 1.00 98.00 292 VAL A N 1
ATOM 2258 C CA . VAL A 1 292 ? -6.255 -11.314 3.893 1.00 98.00 292 VAL A CA 1
ATOM 2259 C C . VAL A 1 292 ? -7.194 -10.176 3.515 1.00 98.00 292 VAL A C 1
ATOM 2261 O O . VAL A 1 292 ? -6.724 -9.094 3.181 1.00 98.00 292 VAL A O 1
ATOM 2264 N N . HIS A 1 293 ? -8.503 -10.389 3.603 1.00 97.81 293 HIS A N 1
ATOM 2265 C CA . HIS A 1 293 ? -9.514 -9.382 3.275 1.00 97.81 293 HIS A CA 1
ATOM 2266 C C . HIS A 1 293 ? -10.668 -9.378 4.287 1.00 97.81 293 HIS A C 1
ATOM 2268 O O . HIS A 1 293 ? -10.792 -10.270 5.131 1.00 97.81 293 HIS A O 1
ATOM 2274 N N . VAL A 1 294 ? -11.523 -8.359 4.197 1.00 98.31 294 VAL A N 1
ATOM 2275 C CA . VAL A 1 294 ? -12.750 -8.250 5.002 1.00 98.31 294 VAL A CA 1
ATOM 2276 C C . VAL A 1 294 ? -13.657 -9.456 4.727 1.00 98.31 294 VAL A C 1
ATOM 2278 O O . VAL A 1 294 ? -13.854 -9.843 3.574 1.00 98.31 294 VAL A O 1
ATOM 2281 N N . GLY A 1 295 ? -14.187 -10.060 5.789 1.00 98.19 295 GLY A N 1
ATOM 2282 C CA . GLY A 1 295 ? -15.011 -11.270 5.775 1.00 98.19 295 GLY A CA 1
ATOM 2283 C C . GLY A 1 295 ? -14.259 -12.575 6.065 1.00 98.19 295 GLY A C 1
ATOM 2284 O O . GLY A 1 295 ? -14.907 -13.590 6.310 1.00 98.19 295 GLY A O 1
ATOM 2285 N N . MET A 1 296 ? -12.921 -12.581 6.073 1.00 98.25 296 MET A N 1
ATOM 2286 C CA . MET A 1 296 ? -12.148 -13.771 6.466 1.00 98.25 296 MET A CA 1
ATOM 2287 C C . MET A 1 296 ? -12.187 -14.014 7.978 1.00 98.25 296 MET A C 1
ATOM 2289 O O . MET A 1 296 ? -12.369 -13.079 8.758 1.00 98.25 296 MET A O 1
ATOM 2293 N N . GLY A 1 297 ? -11.984 -15.266 8.397 1.00 98.31 297 GLY A N 1
ATOM 2294 C CA . GLY A 1 297 ? -11.988 -15.645 9.808 1.00 98.31 297 GLY A CA 1
ATOM 2295 C C . GLY A 1 297 ? -10.655 -15.388 10.518 1.00 98.31 297 GLY A C 1
ATOM 2296 O O . GLY A 1 297 ? -9.591 -15.289 9.902 1.00 98.31 297 GLY A O 1
ATOM 2297 N N . VAL A 1 298 ? -10.684 -15.371 11.855 1.00 97.88 298 VAL A N 1
ATOM 2298 C CA . VAL A 1 298 ? -9.470 -15.249 12.695 1.00 97.88 298 VAL A CA 1
ATOM 2299 C C . VAL A 1 298 ? -8.439 -16.348 12.410 1.00 97.88 298 VAL A C 1
ATOM 2301 O O . VAL A 1 298 ? -7.234 -16.111 12.517 1.00 97.88 298 VAL A O 1
ATOM 2304 N N . ALA A 1 299 ? -8.888 -17.556 12.056 1.00 97.81 299 ALA A N 1
ATOM 2305 C CA . ALA A 1 299 ? -7.996 -18.667 11.731 1.00 97.81 299 ALA A CA 1
ATOM 2306 C C . ALA A 1 299 ? -7.109 -18.346 10.516 1.00 97.81 299 ALA A C 1
ATOM 2308 O O . ALA A 1 299 ? -5.890 -18.508 10.596 1.00 97.81 299 ALA A O 1
ATOM 2309 N N . ASP A 1 300 ? -7.700 -17.810 9.445 1.00 97.88 300 ASP A N 1
ATOM 2310 C CA . ASP A 1 300 ? -6.977 -17.415 8.235 1.00 97.88 300 ASP A CA 1
ATOM 2311 C C . ASP A 1 300 ? -6.015 -16.255 8.517 1.00 97.88 300 ASP A C 1
ATOM 2313 O O . ASP A 1 300 ? -4.866 -16.253 8.070 1.00 97.88 300 ASP A O 1
ATOM 2317 N N . LEU A 1 301 ? -6.451 -15.292 9.337 1.00 97.75 301 LEU A N 1
ATOM 2318 C CA . LEU A 1 301 ? -5.618 -14.172 9.765 1.00 97.75 301 LEU A CA 1
ATOM 2319 C C . LEU A 1 301 ? -4.367 -14.651 10.521 1.00 97.75 301 LEU A C 1
ATOM 2321 O O . LEU A 1 301 ? -3.247 -14.220 10.224 1.00 97.75 301 LEU A O 1
ATOM 2325 N N . ARG A 1 302 ? -4.536 -15.577 11.473 1.00 97.88 302 ARG A N 1
ATOM 2326 C CA . ARG A 1 302 ? -3.423 -16.185 12.221 1.00 97.88 302 ARG A CA 1
ATOM 2327 C C . ARG A 1 302 ? -2.531 -17.032 11.323 1.00 97.88 302 ARG A C 1
ATOM 2329 O O . ARG A 1 302 ? -1.318 -17.008 11.504 1.00 97.88 302 ARG A O 1
ATOM 2336 N N . GLN A 1 303 ? -3.092 -17.735 10.344 1.00 98.19 303 GLN A N 1
ATOM 2337 C CA . GLN A 1 303 ? -2.307 -18.478 9.362 1.00 98.19 303 GLN A CA 1
ATOM 2338 C C . GLN A 1 303 ? -1.430 -17.544 8.516 1.00 98.19 303 GLN A C 1
ATOM 2340 O O . GLN A 1 303 ? -0.262 -17.849 8.274 1.00 98.19 303 GLN A O 1
ATOM 2345 N N . ALA A 1 304 ? -1.961 -16.394 8.094 1.00 97.31 304 ALA A N 1
ATOM 2346 C CA . ALA A 1 304 ? -1.231 -15.438 7.270 1.00 97.31 304 ALA A CA 1
ATOM 2347 C C . ALA A 1 304 ? -0.105 -14.721 8.039 1.00 97.31 304 ALA A C 1
ATOM 2349 O O . ALA A 1 304 ? 1.002 -14.547 7.515 1.00 97.31 304 ALA A O 1
ATOM 2350 N N . TYR A 1 305 ? -0.355 -14.280 9.275 1.00 97.62 305 TYR A N 1
ATOM 2351 C CA . TYR A 1 305 ? 0.578 -13.419 10.019 1.00 97.62 305 TYR A CA 1
ATOM 2352 C C . TYR A 1 305 ? 1.346 -14.113 11.148 1.00 97.62 305 TYR A C 1
ATOM 2354 O O . TYR A 1 305 ? 2.411 -13.624 11.529 1.00 97.62 305 TYR A O 1
ATOM 2362 N N . GLY A 1 306 ? 0.885 -15.273 11.616 1.00 96.75 306 GLY A N 1
ATOM 2363 C CA . GLY A 1 306 ? 1.563 -16.079 12.627 1.00 96.75 306 GLY A CA 1
ATOM 2364 C C . GLY A 1 306 ? 1.802 -15.325 13.935 1.00 96.75 306 GLY A C 1
ATOM 2365 O O . GLY A 1 306 ? 0.981 -14.523 14.374 1.00 96.75 306 GLY A O 1
ATOM 2366 N N . GLU A 1 307 ? 2.962 -15.569 14.542 1.00 96.88 307 GLU A N 1
ATOM 2367 C CA . GLU A 1 307 ? 3.358 -14.999 15.840 1.00 96.88 307 GLU A CA 1
ATOM 2368 C C . GLU A 1 307 ? 3.604 -13.482 15.811 1.00 96.88 307 GLU A C 1
ATOM 2370 O O . GLU A 1 307 ? 3.697 -12.855 16.861 1.00 96.88 307 GLU A O 1
ATOM 2375 N N . ALA A 1 308 ? 3.697 -12.870 14.624 1.00 96.38 308 ALA A N 1
ATOM 2376 C CA . ALA A 1 308 ? 3.859 -11.422 14.495 1.00 96.38 308 ALA A CA 1
ATOM 2377 C C . ALA A 1 308 ? 2.560 -10.643 14.772 1.00 96.38 308 ALA A C 1
ATOM 2379 O O . ALA A 1 308 ? 2.583 -9.413 14.831 1.00 96.38 308 ALA A O 1
ATOM 2380 N N . LEU A 1 309 ? 1.430 -11.344 14.889 1.00 97.94 309 LEU A N 1
ATOM 2381 C CA . LEU A 1 309 ? 0.126 -10.756 15.149 1.00 97.94 309 LEU A CA 1
ATOM 2382 C C . LEU A 1 309 ? -0.079 -10.561 16.657 1.00 97.94 309 LEU A C 1
ATOM 2384 O O . LEU A 1 309 ? -0.009 -11.512 17.432 1.00 97.94 309 LEU A O 1
ATOM 2388 N N . VAL A 1 310 ? -0.381 -9.333 17.068 1.00 98.00 310 VAL A N 1
ATOM 2389 C CA . VAL A 1 310 ? -0.679 -8.977 18.461 1.00 98.00 310 VAL A CA 1
ATOM 2390 C C . VAL A 1 310 ? -2.172 -8.715 18.589 1.00 98.00 310 VAL A C 1
ATOM 2392 O O . VAL A 1 310 ? -2.704 -7.890 17.857 1.00 98.00 310 VAL A O 1
ATOM 2395 N N . SER A 1 311 ? -2.857 -9.405 19.498 1.00 97.75 311 SER A N 1
ATOM 2396 C CA . SER A 1 311 ? -4.283 -9.179 19.761 1.00 97.75 311 SER A CA 1
ATOM 2397 C C . SER A 1 311 ? -4.497 -8.250 20.952 1.00 97.75 311 SER A C 1
ATOM 2399 O O . SER A 1 311 ? -3.877 -8.446 21.998 1.00 97.75 311 SER A O 1
ATOM 2401 N N . GLU A 1 312 ? -5.430 -7.314 20.830 1.00 97.12 312 GLU A N 1
ATOM 2402 C CA . GLU A 1 312 ? -5.827 -6.367 21.870 1.00 97.12 312 GLU A CA 1
ATOM 2403 C C . GLU A 1 312 ? -7.371 -6.286 21.928 1.00 97.12 312 GLU A C 1
ATOM 2405 O O . GLU A 1 312 ? -8.024 -6.331 20.883 1.00 97.12 312 GLU A O 1
ATOM 2410 N N . PRO A 1 313 ? -8.004 -6.203 23.116 1.00 97.06 313 PRO A N 1
ATOM 2411 C CA . PRO A 1 313 ? -9.450 -5.993 23.208 1.00 97.06 313 PRO A CA 1
ATOM 2412 C C . PRO A 1 313 ? -9.856 -4.643 22.604 1.00 97.06 313 PRO A C 1
ATOM 2414 O O . PRO A 1 313 ? -9.228 -3.627 22.904 1.00 97.06 313 PRO A O 1
ATOM 2417 N N . ASN A 1 314 ? -10.927 -4.616 21.809 1.00 95.19 314 ASN A N 1
ATOM 2418 C CA . ASN A 1 314 ? -11.462 -3.370 21.261 1.00 95.19 314 ASN A CA 1
ATOM 2419 C C . ASN A 1 314 ? -12.454 -2.717 22.242 1.00 95.19 314 ASN A C 1
ATOM 2421 O O . ASN A 1 314 ? -13.257 -3.404 22.877 1.00 95.19 314 ASN A O 1
ATOM 2425 N N . THR A 1 315 ? -12.427 -1.387 22.359 1.00 93.50 315 THR A N 1
ATOM 2426 C CA . THR A 1 315 ? -13.275 -0.625 23.297 1.00 93.50 315 THR A CA 1
ATOM 2427 C C . THR A 1 315 ? -14.778 -0.800 23.053 1.00 93.50 315 THR A C 1
ATOM 2429 O O . THR A 1 315 ? -15.552 -0.716 24.005 1.00 93.50 315 THR A O 1
ATOM 2432 N N . TYR A 1 316 ? -15.197 -1.074 21.816 1.00 90.31 316 TYR A N 1
ATOM 2433 C CA . TYR A 1 316 ? -16.602 -1.259 21.440 1.00 90.31 316 TYR A CA 1
ATOM 2434 C C . TYR A 1 316 ? -17.029 -2.727 21.330 1.00 90.31 316 TYR A C 1
ATOM 2436 O O . TYR A 1 316 ? -18.136 -3.005 20.877 1.00 90.31 316 TYR A O 1
ATOM 2444 N N . GLY A 1 317 ? -16.185 -3.660 21.774 1.00 94.75 317 GLY A N 1
ATOM 2445 C CA . GLY A 1 317 ? -16.404 -5.097 21.607 1.00 94.75 317 GLY A CA 1
ATOM 2446 C C . GLY A 1 317 ? -15.660 -5.661 20.398 1.00 94.75 317 GLY A C 1
ATOM 2447 O O . GLY A 1 317 ? -15.229 -4.922 19.515 1.00 94.75 317 GLY A O 1
ATOM 2448 N N . GLY A 1 318 ? -15.469 -6.980 20.381 1.00 96.62 318 GLY A N 1
ATOM 2449 C CA . GLY A 1 318 ? -14.572 -7.652 19.441 1.00 96.62 318 GLY A CA 1
ATOM 2450 C C . GLY A 1 318 ? -13.095 -7.603 19.858 1.00 96.62 318 GLY A C 1
ATOM 2451 O O . GLY A 1 318 ? -12.741 -7.387 21.021 1.00 96.62 318 GLY A O 1
ATOM 2452 N N . THR A 1 319 ? -12.202 -7.865 18.906 1.00 98.06 319 THR A N 1
ATOM 2453 C CA . THR A 1 319 ? -10.746 -7.916 19.106 1.00 98.06 319 THR A CA 1
ATOM 2454 C C . THR A 1 319 ? -10.033 -7.233 17.948 1.00 98.06 319 THR A C 1
ATOM 2456 O O . THR A 1 319 ? -10.285 -7.538 16.784 1.00 98.06 319 THR A O 1
ATOM 2459 N N . ASP A 1 320 ? -9.098 -6.347 18.272 1.00 98.19 320 ASP A N 1
ATOM 2460 C CA . ASP A 1 320 ? -8.158 -5.801 17.308 1.00 98.19 320 ASP A CA 1
ATOM 2461 C C . ASP A 1 320 ? -6.945 -6.717 17.192 1.00 98.19 320 ASP A C 1
ATOM 2463 O O . ASP A 1 320 ? -6.335 -7.106 18.186 1.00 98.19 320 ASP A O 1
ATOM 2467 N N . TYR A 1 321 ? -6.564 -7.039 15.964 1.00 98.44 321 TYR A N 1
ATOM 2468 C CA . TYR A 1 321 ? -5.324 -7.739 15.665 1.00 98.44 321 TYR A CA 1
ATOM 2469 C C . TYR A 1 321 ? -4.381 -6.795 14.930 1.00 98.44 321 TYR A C 1
ATOM 2471 O O . TYR A 1 321 ? -4.727 -6.239 13.893 1.00 98.44 321 TYR A O 1
ATOM 2479 N N . LEU A 1 322 ? -3.177 -6.617 15.457 1.00 98.44 322 LEU A N 1
ATOM 2480 C CA . LEU A 1 322 ? -2.178 -5.682 14.959 1.00 98.44 322 LEU A CA 1
ATOM 2481 C C . LEU A 1 322 ? -0.986 -6.437 14.385 1.00 98.44 322 LEU A C 1
ATOM 2483 O O . LEU A 1 322 ? -0.455 -7.357 15.006 1.00 98.44 322 LEU A O 1
ATOM 2487 N N . PHE A 1 323 ? -0.528 -6.003 13.219 1.00 98.12 323 PHE A N 1
ATOM 2488 C CA . PHE A 1 323 ? 0.712 -6.451 12.603 1.00 98.12 323 PHE A CA 1
ATOM 2489 C C . PHE A 1 323 ? 1.564 -5.233 12.257 1.00 98.12 323 PHE A C 1
ATOM 2491 O O . PHE A 1 323 ? 1.133 -4.366 11.502 1.00 98.12 323 PHE A O 1
ATOM 2498 N N . TRP A 1 324 ? 2.792 -5.182 12.766 1.00 97.06 324 TRP A N 1
ATOM 2499 C CA . TRP A 1 324 ? 3.733 -4.100 12.482 1.00 97.06 324 TRP A CA 1
ATOM 2500 C C . TRP A 1 324 ? 4.840 -4.607 11.562 1.00 97.06 324 TRP A C 1
ATOM 2502 O O . TRP A 1 324 ? 5.607 -5.492 11.934 1.00 97.06 324 TRP A O 1
ATOM 2512 N N . GLN A 1 325 ? 4.932 -4.037 10.359 1.00 92.94 325 GLN A N 1
ATOM 2513 C CA . GLN A 1 325 ? 6.058 -4.291 9.457 1.00 92.94 325 GLN A CA 1
ATOM 2514 C C . GLN A 1 325 ? 7.292 -3.495 9.899 1.00 92.94 325 GLN A C 1
ATOM 2516 O O . GLN A 1 325 ? 8.425 -3.952 9.757 1.00 92.94 325 GLN A O 1
ATOM 2521 N N . SER A 1 326 ? 7.063 -2.303 10.447 1.00 91.50 326 SER A N 1
ATOM 2522 C CA . SER A 1 326 ? 8.074 -1.450 11.056 1.00 91.50 326 SER A CA 1
ATOM 2523 C C . SER A 1 326 ? 7.471 -0.717 12.261 1.00 91.50 326 SER A C 1
ATOM 2525 O O . SER A 1 326 ? 6.250 -0.736 12.434 1.00 91.50 326 SER A O 1
ATOM 2527 N N . PRO A 1 327 ? 8.280 -0.022 13.082 1.00 90.75 327 PRO A N 1
ATOM 2528 C CA . PRO A 1 327 ? 7.763 0.792 14.184 1.00 90.75 327 PRO A CA 1
ATOM 2529 C C . PRO A 1 327 ? 6.775 1.888 13.756 1.00 90.75 327 PRO A C 1
ATOM 2531 O O . PRO A 1 327 ? 6.053 2.419 14.593 1.00 90.75 327 PRO A O 1
ATOM 2534 N N . GLU A 1 328 ? 6.738 2.245 12.472 1.00 91.50 328 GLU A N 1
ATOM 2535 C CA . GLU A 1 328 ? 5.909 3.334 11.957 1.00 91.50 328 GLU A CA 1
ATOM 2536 C C . GLU A 1 328 ? 4.879 2.880 10.922 1.00 91.50 328 GLU A C 1
ATOM 2538 O O . GLU A 1 328 ? 4.158 3.730 10.403 1.00 91.50 328 GLU A O 1
ATOM 2543 N N . ARG A 1 329 ? 4.836 1.593 10.554 1.00 95.06 329 ARG A N 1
ATOM 2544 C CA . ARG A 1 329 ? 3.969 1.079 9.484 1.00 95.06 329 ARG A CA 1
ATOM 2545 C C . ARG A 1 329 ? 3.366 -0.259 9.871 1.00 95.06 329 ARG A C 1
ATOM 2547 O O . ARG A 1 329 ? 4.091 -1.219 10.159 1.00 95.06 329 ARG A O 1
ATOM 2554 N N . GLY A 1 330 ? 2.043 -0.328 9.852 1.00 97.19 330 GLY A N 1
ATOM 2555 C CA . GLY A 1 330 ? 1.319 -1.498 10.314 1.00 97.19 330 GLY A CA 1
ATOM 2556 C C . GLY A 1 330 ? -0.047 -1.673 9.679 1.00 97.19 330 GLY A C 1
ATOM 2557 O O . GLY A 1 330 ? -0.534 -0.841 8.916 1.00 97.19 330 GLY A O 1
ATOM 2558 N N . LEU A 1 331 ? -0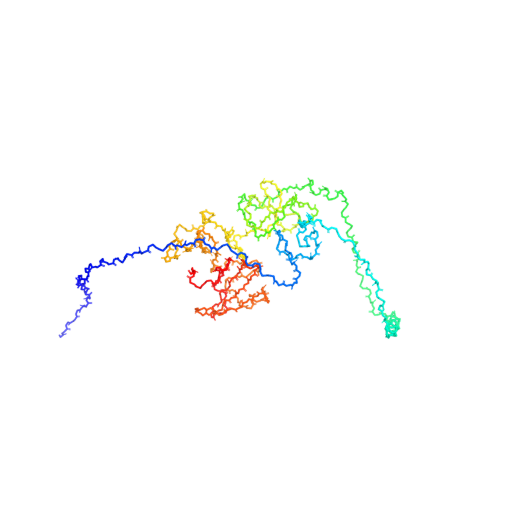.641 -2.808 10.020 1.00 98.25 331 LEU A N 1
ATOM 2559 C CA . LEU A 1 331 ? -2.007 -3.185 9.717 1.00 98.25 331 LEU A CA 1
ATOM 2560 C C . LEU A 1 331 ? -2.744 -3.424 11.030 1.00 98.25 331 LEU A C 1
ATOM 2562 O O . LEU A 1 331 ? -2.178 -3.988 11.971 1.00 98.25 331 LEU A O 1
ATOM 2566 N N . ARG A 1 332 ? -4.013 -3.035 11.067 1.00 98.31 332 ARG A N 1
ATOM 2567 C CA . ARG A 1 332 ? -4.953 -3.424 12.117 1.00 98.31 332 ARG A CA 1
ATOM 2568 C C . ARG A 1 332 ? -6.147 -4.093 11.462 1.00 98.31 332 ARG A C 1
ATOM 2570 O O . ARG A 1 332 ? -6.688 -3.576 10.491 1.00 98.31 332 ARG A O 1
ATOM 2577 N N . PHE A 1 333 ? -6.558 -5.219 12.018 1.00 98.38 333 PHE A N 1
ATOM 2578 C CA . PHE A 1 333 ? -7.742 -5.963 11.617 1.00 98.38 333 PHE A CA 1
ATOM 2579 C C . PHE A 1 333 ? -8.724 -5.914 12.779 1.00 98.38 333 PHE A C 1
ATOM 2581 O O . PHE A 1 333 ? -8.417 -6.434 13.853 1.00 98.38 333 PHE A O 1
ATOM 2588 N N . TYR A 1 334 ? -9.878 -5.289 12.570 1.00 98.19 334 TYR A N 1
ATOM 2589 C CA . TYR A 1 334 ? -10.965 -5.356 13.536 1.00 98.19 334 TYR A CA 1
ATOM 2590 C C . TYR A 1 334 ? -11.770 -6.623 13.281 1.00 98.19 334 TYR A C 1
ATOM 2592 O O . TYR A 1 334 ? -12.265 -6.839 12.171 1.00 98.19 334 TYR A O 1
ATOM 2600 N N . VAL A 1 335 ? -11.870 -7.461 14.306 1.00 98.31 335 VAL A N 1
ATOM 2601 C CA . VAL A 1 335 ? -12.659 -8.689 14.291 1.00 98.31 335 VAL A CA 1
ATOM 2602 C C . VAL A 1 335 ? -13.808 -8.522 15.273 1.00 98.31 335 VAL A C 1
ATOM 2604 O O . VAL A 1 335 ? -13.575 -8.416 16.480 1.00 98.31 335 VAL A O 1
ATOM 2607 N N . GLY A 1 336 ? -15.032 -8.503 14.753 1.00 96.81 336 GLY A N 1
ATOM 2608 C CA . GLY A 1 336 ? -16.239 -8.407 15.569 1.00 96.81 336 GLY A CA 1
ATOM 2609 C C . GLY A 1 336 ? -16.624 -9.737 16.222 1.00 96.81 336 GLY A C 1
ATOM 2610 O O . GLY A 1 336 ? -15.908 -10.739 16.147 1.00 96.81 336 GLY A O 1
ATOM 2611 N N . ASP A 1 337 ? -17.806 -9.765 16.836 1.00 95.94 337 ASP A N 1
ATOM 2612 C CA . ASP A 1 337 ? -18.327 -10.940 17.556 1.00 95.94 337 ASP A CA 1
ATOM 2613 C C . ASP A 1 337 ? -18.591 -12.149 16.640 1.00 95.94 337 ASP A C 1
ATOM 2615 O O . ASP A 1 337 ? -18.720 -13.280 17.105 1.00 95.94 337 ASP A O 1
ATOM 2619 N N . SER A 1 338 ? -18.655 -11.919 15.326 1.00 96.19 338 SER A N 1
ATOM 2620 C CA . SER A 1 338 ? -18.793 -12.957 14.300 1.00 96.19 338 SER A CA 1
ATOM 2621 C C . SER A 1 338 ? -17.516 -13.777 14.066 1.00 96.19 338 SER A C 1
ATOM 2623 O O . SER A 1 338 ? -17.533 -14.698 13.253 1.00 96.19 338 SER A O 1
ATOM 2625 N N . GLU A 1 339 ? -16.408 -13.432 14.733 1.00 96.69 339 GLU A N 1
ATOM 2626 C CA . GLU A 1 339 ? -15.061 -13.971 14.490 1.00 96.69 339 GLU A CA 1
ATOM 2627 C C . GLU A 1 339 ? -14.562 -13.783 13.043 1.00 96.69 339 GLU A C 1
ATOM 2629 O O . GLU A 1 339 ? -13.631 -14.465 12.596 1.00 96.69 339 GLU A O 1
ATOM 2634 N N . THR A 1 340 ? -15.145 -12.823 12.318 1.00 98.06 340 THR A N 1
ATOM 2635 C CA . THR A 1 340 ? -14.704 -12.413 10.981 1.00 98.06 340 THR A CA 1
ATOM 2636 C C . THR A 1 340 ? -14.153 -10.991 10.989 1.00 98.06 340 THR A C 1
ATOM 2638 O O . THR A 1 340 ? -14.501 -10.176 11.842 1.00 98.06 340 THR A O 1
ATOM 2641 N N . ILE A 1 341 ? -13.246 -10.702 10.056 1.00 98.50 341 ILE A N 1
ATOM 2642 C CA . ILE A 1 341 ? -12.670 -9.368 9.872 1.00 98.50 341 ILE A CA 1
ATOM 2643 C C . ILE A 1 341 ? -13.750 -8.446 9.304 1.00 98.50 341 ILE A C 1
ATOM 2645 O O . ILE A 1 341 ? -14.230 -8.681 8.199 1.00 98.50 341 ILE A O 1
ATOM 2649 N N . GLU A 1 342 ? -14.088 -7.374 10.012 1.00 98.12 342 GLU A N 1
ATOM 2650 C CA . GLU A 1 342 ? -15.119 -6.410 9.594 1.00 98.12 342 GLU A CA 1
ATOM 2651 C C . GLU A 1 342 ? -14.516 -5.130 8.993 1.00 98.12 342 GLU A C 1
ATOM 2653 O O . GLU A 1 342 ? -15.147 -4.439 8.188 1.00 98.12 342 GLU A O 1
ATOM 2658 N N . ALA A 1 343 ? -13.268 -4.824 9.348 1.00 97.81 343 ALA A N 1
ATOM 2659 C CA . ALA A 1 343 ? -12.542 -3.679 8.822 1.00 97.81 343 ALA A CA 1
ATOM 2660 C C . ALA A 1 343 ? -11.024 -3.876 8.911 1.00 97.81 343 ALA A C 1
ATOM 2662 O O . ALA A 1 343 ? -10.512 -4.580 9.789 1.00 97.81 343 ALA A O 1
ATOM 2663 N N . ILE A 1 344 ? -10.306 -3.232 7.993 1.00 98.31 344 ILE A N 1
ATOM 2664 C CA . ILE A 1 344 ? -8.846 -3.236 7.924 1.00 98.31 344 ILE A CA 1
ATOM 2665 C C . ILE A 1 344 ? -8.351 -1.795 7.874 1.00 98.31 344 ILE A C 1
ATOM 2667 O O . ILE A 1 344 ? -8.780 -1.011 7.027 1.00 98.31 344 ILE A O 1
ATOM 2671 N N . TRP A 1 345 ? -7.397 -1.476 8.744 1.00 98.00 345 TRP A N 1
ATOM 2672 C CA . TRP A 1 345 ? -6.642 -0.235 8.701 1.00 98.00 345 TRP A CA 1
ATOM 2673 C C . TRP A 1 345 ? -5.217 -0.504 8.245 1.00 98.00 345 TRP A C 1
ATOM 2675 O O . TRP A 1 345 ? -4.615 -1.522 8.596 1.00 98.00 345 TRP A O 1
ATOM 2685 N N . SER A 1 346 ? -4.653 0.462 7.532 1.00 97.62 346 SER A N 1
ATOM 2686 C CA . SER A 1 346 ? -3.229 0.514 7.213 1.00 97.62 346 SER A CA 1
ATOM 2687 C C . SER A 1 346 ? -2.670 1.899 7.472 1.00 97.62 346 SER A C 1
ATOM 2689 O O . SER A 1 346 ? -3.332 2.887 7.157 1.00 97.62 346 SER A O 1
ATOM 2691 N N . GLY A 1 347 ? -1.445 1.996 7.977 1.00 96.25 347 GLY A N 1
ATOM 2692 C CA . GLY A 1 347 ? -0.789 3.286 8.139 1.00 96.25 347 GLY A CA 1
ATOM 2693 C C . GLY A 1 347 ? 0.169 3.355 9.315 1.00 96.25 347 GLY A C 1
ATOM 2694 O O . GLY A 1 347 ? 0.886 2.401 9.615 1.00 96.25 347 GLY A O 1
ATOM 2695 N N . THR A 1 348 ? 0.209 4.528 9.947 1.00 95.69 348 THR A N 1
ATOM 2696 C CA . THR A 1 348 ? 1.097 4.836 11.073 1.00 95.69 348 THR A CA 1
ATOM 2697 C C . THR A 1 348 ? 0.547 4.322 12.405 1.00 95.69 348 THR A C 1
ATOM 2699 O O . THR A 1 348 ? -0.375 3.513 12.444 1.00 95.69 348 THR A O 1
ATOM 2702 N N . GLN A 1 349 ? 1.081 4.815 13.528 1.00 95.88 349 GLN A N 1
ATOM 2703 C CA . GLN A 1 349 ? 0.518 4.578 14.865 1.00 95.88 349 GLN A CA 1
ATOM 2704 C C . GLN A 1 349 ? -0.964 4.958 14.980 1.00 95.88 349 GLN A C 1
ATOM 2706 O O . GLN A 1 349 ? -1.676 4.398 15.810 1.00 95.88 349 GLN A O 1
ATOM 2711 N N . SER A 1 350 ? -1.440 5.834 14.097 1.00 95.50 350 SER A N 1
ATOM 2712 C CA . SER A 1 350 ? -2.831 6.269 14.048 1.00 95.50 350 SER A CA 1
ATOM 2713 C C . SER A 1 350 ? -3.845 5.156 13.757 1.00 95.50 350 SER A C 1
ATOM 2715 O O . SER A 1 350 ? -5.014 5.291 14.105 1.00 95.50 350 SER A O 1
ATOM 2717 N N . ILE A 1 351 ? -3.415 3.995 13.238 1.00 96.25 351 ILE A N 1
ATOM 2718 C CA . ILE A 1 351 ? -4.309 2.831 13.097 1.00 96.25 351 ILE A CA 1
ATOM 2719 C C . ILE A 1 351 ? -4.845 2.329 14.446 1.00 96.25 351 ILE A C 1
ATOM 2721 O O . ILE A 1 351 ? -5.840 1.613 14.473 1.00 96.25 351 ILE A O 1
ATOM 2725 N N . ARG A 1 352 ? -4.195 2.671 15.568 1.00 95.00 352 ARG A N 1
ATOM 2726 C CA . ARG A 1 352 ? -4.626 2.286 16.921 1.00 95.00 352 ARG A CA 1
ATOM 2727 C C . ARG A 1 352 ? -5.751 3.160 17.469 1.00 95.00 352 ARG A C 1
ATOM 2729 O O . ARG A 1 352 ? -6.297 2.833 18.518 1.00 95.00 352 ARG A O 1
ATOM 2736 N N . TYR A 1 353 ? -6.084 4.268 16.816 1.00 92.50 353 TYR A N 1
ATOM 2737 C CA . TYR A 1 353 ? -7.108 5.154 17.340 1.00 92.50 353 TYR A CA 1
ATOM 2738 C C . TYR A 1 353 ? -8.499 4.517 17.217 1.00 92.50 353 TYR A C 1
ATOM 2740 O O . TYR A 1 353 ? -8.799 3.794 16.264 1.00 92.50 353 TYR A O 1
ATOM 2748 N N . VAL A 1 354 ? -9.344 4.739 18.221 1.00 81.44 354 VAL A N 1
ATOM 2749 C CA . VAL A 1 354 ? -10.648 4.069 18.357 1.00 81.44 354 VAL A CA 1
ATOM 2750 C C . VAL A 1 354 ? -11.800 4.956 17.865 1.00 81.44 354 VAL A C 1
ATOM 2752 O O . VAL A 1 354 ? -12.779 4.439 17.341 1.00 81.44 354 VAL A O 1
ATOM 2755 N N . GLU A 1 355 ? -11.646 6.281 17.933 1.00 75.06 355 GLU A N 1
ATOM 2756 C CA . GLU A 1 355 ? -12.665 7.282 17.555 1.00 75.06 355 GLU A CA 1
ATOM 2757 C C . GLU A 1 355 ? -12.225 8.182 16.388 1.00 75.06 355 GLU A C 1
ATOM 2759 O O . GLU A 1 355 ? -12.729 9.289 16.201 1.00 75.06 355 GLU A O 1
ATOM 2764 N N . GLY A 1 356 ? -11.264 7.720 15.588 1.00 73.31 356 GLY A N 1
ATOM 2765 C CA . GLY A 1 356 ? -10.589 8.579 14.621 1.00 73.31 356 GLY A CA 1
ATOM 2766 C C . GLY A 1 356 ? -9.475 9.357 15.308 1.00 73.31 356 GLY A C 1
ATOM 2767 O O . GLY A 1 356 ? -8.481 8.764 15.670 1.00 73.31 356 GLY A O 1
ATOM 2768 N N . CYS A 1 357 ? -9.604 10.663 15.476 1.00 72.38 357 CYS A N 1
ATOM 2769 C CA . CYS A 1 357 ? -8.518 11.546 15.917 1.00 72.38 357 CYS A CA 1
ATOM 2770 C C . CYS A 1 357 ? -8.143 11.384 17.410 1.00 72.38 357 CYS A C 1
ATOM 2772 O O . CYS A 1 357 ? -9.003 11.009 18.209 1.00 72.38 357 CYS A O 1
ATOM 2774 N N . LEU A 1 358 ? -6.887 11.691 17.786 1.00 64.19 358 LEU A N 1
ATOM 2775 C CA . LEU A 1 358 ? -6.439 11.783 19.195 1.00 64.19 358 LEU A CA 1
ATOM 2776 C C . LEU A 1 358 ? -6.993 12.993 19.950 1.00 64.19 358 LEU A 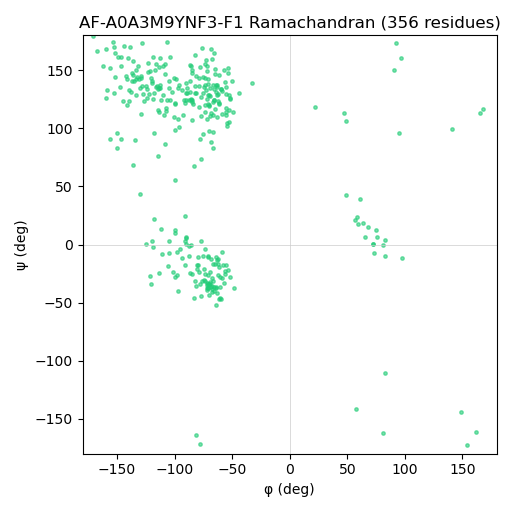C 1
ATOM 2778 O O . LEU A 1 358 ? -7.194 14.053 19.311 1.00 64.19 358 LEU A O 1
#

Nearest PDB structures (foldseek):
  2cr8-assembly1_A  TM=4.652E-01  e=4.040E+00  Homo sapiens

Solvent-accessible surface area (backbone atoms only — not comparable to full-atom values): 22197 Å² total; per-residue (Å²): 135,85,86,88,81,90,88,82,88,83,83,82,93,78,90,78,90,86,85,78,89,80,92,80,85,78,87,83,76,88,74,87,78,84,91,78,88,86,74,86,79,82,76,89,70,94,73,77,89,78,44,58,34,95,86,76,64,48,79,40,60,88,86,51,58,45,36,89,88,79,65,50,72,48,96,80,84,83,86,89,81,91,82,92,82,84,87,86,81,89,81,86,83,85,84,76,88,79,70,67,66,62,57,56,55,53,54,52,53,54,61,58,52,56,62,62,66,71,76,65,78,80,74,77,78,76,82,70,78,78,72,73,79,80,70,78,74,53,77,69,54,69,54,46,54,66,73,71,60,72,90,47,70,75,48,70,81,47,80,44,26,23,73,33,74,34,55,28,17,74,45,46,46,92,68,100,49,51,75,77,49,74,46,58,50,69,42,75,46,48,29,27,37,23,59,26,77,53,90,91,42,50,15,33,36,33,74,93,62,37,19,31,58,42,91,32,41,45,44,70,48,35,39,40,37,49,18,44,57,54,42,57,46,79,38,50,57,78,82,43,66,92,49,43,47,96,62,63,82,48,53,102,48,88,75,50,27,38,32,27,40,28,70,85,67,54,36,33,39,33,25,46,72,59,23,27,33,26,30,41,31,64,39,57,81,40,22,31,89,74,70,53,35,37,69,42,42,58,68,58,52,44,68,64,51,45,89,63,50,46,77,44,82,36,95,89,60,42,37,33,36,36,37,66,85,45,100,60,26,19,34,32,35,37,24,42,89,82,49,24,26,59,30,41,27,15,5,31,74,58,50,73,47,88,82,61,68,135

Radius of gyration: 33.67 Å; Cα contacts (8 Å, |Δi|>4): 533; chains: 1; bounding box: 130×97×61 Å

Secondary structure (DSSP, 8-state):
---------PPP------------PPP------------------SS---EE-TTT-PEEPTT-SB-TTT-PBP------------PPPPP-----STTHHHHHHHHHHHHHHHHHHHSS----------PPP-----HHHHHHHHHH----B-S--EEEEBSS-EEEESSS-SSS--EEEEE-TT-EEEEEEEE-SSTT-EEEEETTS-EEEGGGB--TTEEETTEETT--TT-BGGGGTTTB-SS-SB-SSTTTEEEEEBTTSS-EEEEETTEEEEEEE--TT-EETTS-BTT-BHHHHHHHHGGGEEEEE-TTSSEEEEEEEETTEEEEEEE-TTSBEEEEEEESGGGG-SSS--

Mean predicted aligned error: 19.01 Å

pLDDT: mean 77.4, std 21.22, range [33.12, 98.5]

Foldseek 3Di:
DDDDDDDDDDDDDPPDDDDDDDDDDDDDDDDDDDDDDDDDPPDDDDDDDFDADPPPRHTDDVPDQADPVPRHGDPDDDDDDDDDDDDDDDDDDDDDDPPPVVVVVVVVVVVVVVVVVVPPPPDDDPPPPPPDDPDDDDPCVLVPVVVVDDWDFPDDKDKWFFLAWWFFWQFQDPPSIDRPDIDGGRDIFIATWTDHPDPPWIWGAGPVGGTTGCVRIADCQAQHLQGHRRDGFQAFQVVCPPFWDPDFDDDPDPQAKTKTATPVRAKIFMDGRRTTFKIKGQHQSHAYPQRHGFFDAPVSVCVSQPPQWDWDAAPVAAIWIWHDPDQFTIKIFGQHPVRTGRMMMHGGVQNPDRRRDD

Sequence (358 aa):
MRTRTNGKSDCDPRCRHRMRDRTFLPPFRNLHLDNSYNNVTQQRIGGGVMAFCGKCGQQLNEGARFCRSCGTPTAHRATTAHVPTPLPTFSKSRSSPRLLVSLAVIVLLISGGGVFAWQSGLFKRASASIEEPRESGTIDEIASWKVAYADQFLSDPQTLFLTGTANVRDYPSSNETIVLRSLPEGKEINGQLVAGREAGQKWFKLDEGGYIWDGNIGSWEIIYPAGMGGLFVGRPRPDFLGHLSEQGTYGQSAEYCETYDSLDGRFSVMFENNVATSFLTSNPQLMTQKGVHVGMGVADLRQAYGEALVSEPNTYGGTDYLFWQSPERGLRFYVGDSETIEAIWSGTQSIRYVEGCL